Protein AF-A0A7W7J1B8-F1 (afdb_monomer_lite)

pLDDT: mean 88.22, std 11.1, range [38.41, 97.75]

Sequence (241 aa):
MILNYNELLICVKRIEKQISDLKFEQRNHIHNLNFSKTRQTFVQQQLLELQILNYITYYQEKIKSNHLESKIYSNELRDLKENYQPKTNANDFFVCLKELTTEYNDLLKDLKLFYKLNRLKDIDAIKEKIKNLTSRMEEIFLELSRIILLPHSNIDDNQIKDFNSYTLFFQEYYTSKLLNLEKELHSKQIELKSFKVFLNFKLAKSIRKEIKTIQTELEAIHYTKNNLKFIDQIKWEYIIT

Organism: NCBI:txid1617283

Structure (mmCIF, N/CA/C/O backbone):
data_AF-A0A7W7J1B8-F1
#
_entry.id   AF-A0A7W7J1B8-F1
#
loop_
_atom_site.group_PDB
_atom_site.id
_atom_site.type_symbol
_atom_site.label_atom_id
_atom_site.label_alt_id
_atom_site.label_comp_id
_atom_site.label_asym_id
_atom_site.label_entity_id
_atom_site.label_seq_id
_atom_site.pdbx_PDB_ins_code
_atom_site.Cartn_x
_atom_site.Cartn_y
_atom_site.Cartn_z
_atom_site.occupancy
_atom_site.B_iso_or_equiv
_atom_site.auth_seq_id
_atom_site.auth_comp_id
_atom_site.auth_asym_id
_atom_site.auth_atom_id
_atom_site.pdbx_PDB_model_num
ATOM 1 N N . MET A 1 1 ? 24.997 5.796 -45.865 1.00 40.59 1 MET A N 1
ATOM 2 C CA . MET A 1 1 ? 26.116 6.366 -45.085 1.00 40.59 1 MET A CA 1
ATOM 3 C C . MET A 1 1 ? 25.493 7.388 -44.135 1.00 40.59 1 MET A C 1
ATOM 5 O O . MET A 1 1 ? 24.769 8.240 -44.628 1.00 40.59 1 MET A O 1
ATOM 9 N N . ILE A 1 2 ? 25.673 7.194 -42.816 1.00 38.41 2 ILE A N 1
ATOM 10 C CA . ILE A 1 2 ? 24.827 7.615 -41.665 1.00 38.41 2 ILE A CA 1
ATOM 11 C C . ILE A 1 2 ? 23.501 6.822 -41.553 1.00 38.41 2 ILE A C 1
ATOM 13 O O . ILE A 1 2 ? 22.441 7.299 -41.930 1.00 38.41 2 ILE A O 1
ATOM 17 N N . LEU A 1 3 ? 23.577 5.590 -41.034 1.00 53.19 3 LEU A N 1
ATOM 18 C CA . LEU A 1 3 ? 22.439 4.746 -40.594 1.00 53.19 3 LEU A CA 1
ATOM 19 C C . LEU A 1 3 ? 22.602 4.467 -39.080 1.00 53.19 3 LEU A C 1
ATOM 21 O O . LEU A 1 3 ? 22.557 3.332 -38.604 1.00 53.19 3 LEU A O 1
ATOM 25 N N . ASN A 1 4 ? 22.943 5.537 -38.354 1.00 71.75 4 ASN A N 1
ATOM 26 C CA . ASN A 1 4 ? 23.734 5.542 -37.124 1.00 71.75 4 ASN A CA 1
ATOM 27 C C . ASN A 1 4 ? 22.894 6.101 -35.979 1.00 71.75 4 ASN A C 1
ATOM 29 O O . ASN A 1 4 ? 22.422 7.225 -36.100 1.00 71.75 4 ASN A O 1
ATOM 33 N N . TYR A 1 5 ? 22.746 5.365 -34.879 1.00 79.62 5 TYR A N 1
ATOM 34 C CA . TYR A 1 5 ? 22.290 5.826 -33.559 1.00 79.62 5 TYR A CA 1
ATOM 35 C C . TYR A 1 5 ? 20.867 6.424 -33.436 1.00 79.62 5 TYR A C 1
ATOM 37 O O . TYR A 1 5 ? 20.109 6.018 -32.562 1.00 79.62 5 TYR A O 1
ATOM 45 N N . ASN A 1 6 ? 20.434 7.310 -34.330 1.00 83.31 6 ASN A N 1
ATOM 46 C CA . ASN A 1 6 ? 19.099 7.909 -34.338 1.00 83.31 6 ASN A CA 1
ATOM 47 C C . ASN A 1 6 ? 17.982 6.865 -34.479 1.00 83.31 6 ASN A C 1
ATOM 49 O O . ASN A 1 6 ? 16.948 6.989 -33.830 1.00 83.31 6 ASN A O 1
ATOM 53 N N . GLU A 1 7 ? 18.186 5.812 -35.275 1.00 83.81 7 GLU A N 1
ATOM 54 C CA . GLU A 1 7 ? 17.228 4.700 -35.383 1.00 83.81 7 GLU A CA 1
ATOM 55 C C . GLU A 1 7 ? 17.117 3.911 -34.072 1.00 83.81 7 GLU A C 1
ATOM 57 O O . GLU A 1 7 ? 16.009 3.579 -33.653 1.00 83.81 7 GLU A O 1
ATOM 62 N N . LEU A 1 8 ? 18.244 3.682 -33.381 1.00 87.62 8 LEU A N 1
ATOM 63 C CA . LEU A 1 8 ? 18.248 3.088 -32.042 1.00 87.62 8 LEU A CA 1
ATOM 64 C C . LEU A 1 8 ? 17.425 3.958 -31.087 1.00 87.62 8 LEU A C 1
ATOM 66 O O . LEU A 1 8 ? 16.532 3.443 -30.420 1.00 87.62 8 LEU A O 1
ATOM 70 N N . LEU A 1 9 ? 17.653 5.274 -31.076 1.00 89.69 9 LEU A N 1
ATOM 71 C CA . LEU A 1 9 ? 16.893 6.202 -30.236 1.00 89.69 9 LEU A CA 1
ATOM 72 C C . LEU A 1 9 ? 15.392 6.210 -30.565 1.00 89.69 9 LEU A C 1
ATOM 74 O O . LEU A 1 9 ? 14.574 6.293 -29.652 1.00 89.69 9 LEU A O 1
ATOM 78 N N . ILE A 1 10 ? 15.005 6.110 -31.840 1.00 89.06 10 ILE A N 1
ATOM 79 C CA . ILE A 1 10 ? 13.592 6.014 -32.244 1.00 89.06 10 ILE A CA 1
ATOM 80 C C . ILE A 1 10 ? 12.964 4.722 -31.704 1.00 89.06 10 ILE A C 1
ATOM 82 O O . ILE A 1 10 ? 11.866 4.763 -31.142 1.00 89.06 10 ILE A O 1
ATOM 86 N N . CYS A 1 11 ? 13.655 3.587 -31.837 1.00 88.81 11 CYS A N 1
ATOM 87 C CA . CYS A 1 11 ? 13.193 2.304 -31.307 1.00 88.81 11 CYS A CA 1
ATOM 88 C C . CYS A 1 11 ? 13.055 2.338 -29.782 1.00 88.81 11 CYS A C 1
ATOM 90 O O . CYS A 1 11 ? 12.015 1.941 -29.258 1.00 88.81 11 CYS A O 1
ATOM 92 N N . VAL A 1 12 ? 14.058 2.877 -29.084 1.00 92.00 12 VAL A N 1
ATOM 93 C CA . VAL A 1 12 ? 14.038 3.050 -27.627 1.00 92.00 12 VAL A CA 1
ATOM 94 C C . VAL A 1 12 ? 12.849 3.909 -27.207 1.00 92.00 12 VAL A C 1
ATOM 96 O O . VAL A 1 12 ? 12.020 3.438 -26.437 1.00 92.00 12 VAL A O 1
ATOM 99 N N . LYS A 1 13 ? 12.665 5.095 -27.801 1.00 92.50 13 LYS A N 1
ATOM 100 C CA . LYS A 1 13 ? 11.536 5.992 -27.487 1.00 92.50 13 LYS A CA 1
ATOM 101 C C . LYS A 1 13 ? 10.169 5.340 -27.686 1.00 92.50 13 LYS A C 1
ATOM 103 O O . LYS A 1 13 ? 9.235 5.590 -26.924 1.00 92.50 13 LYS A O 1
ATOM 108 N N . ARG A 1 14 ? 10.020 4.506 -28.720 1.00 93.62 14 ARG A N 1
ATOM 109 C CA . ARG A 1 14 ? 8.770 3.775 -28.964 1.00 93.62 14 ARG A CA 1
ATOM 110 C C . ARG A 1 14 ? 8.476 2.783 -27.839 1.00 93.62 14 ARG A C 1
ATOM 112 O O . ARG A 1 14 ? 7.325 2.685 -27.418 1.00 93.62 14 ARG A O 1
ATOM 119 N N . ILE A 1 15 ? 9.494 2.067 -27.371 1.00 93.81 15 ILE A N 1
ATOM 120 C CA . ILE A 1 15 ? 9.364 1.106 -26.273 1.00 93.81 15 ILE A CA 1
ATOM 121 C C . ILE A 1 15 ? 9.161 1.837 -24.939 1.00 93.81 15 ILE A C 1
ATOM 123 O O . ILE A 1 15 ? 8.310 1.435 -24.154 1.00 93.81 15 ILE A O 1
ATOM 127 N N . GLU A 1 16 ? 9.841 2.960 -24.704 1.00 93.31 16 GLU A N 1
ATOM 128 C CA . GLU A 1 16 ? 9.645 3.794 -23.510 1.00 93.31 16 GLU A CA 1
ATOM 129 C C . GLU A 1 16 ? 8.199 4.259 -23.350 1.00 93.31 16 GLU A C 1
ATOM 131 O O . GLU A 1 16 ? 7.666 4.255 -22.240 1.00 93.31 16 GLU A O 1
ATOM 136 N N . LYS A 1 17 ? 7.533 4.606 -24.458 1.00 95.00 17 LYS A N 1
ATOM 137 C CA . LYS A 1 17 ? 6.108 4.939 -24.430 1.00 95.00 17 LYS A CA 1
ATOM 138 C C . LYS A 1 17 ? 5.265 3.760 -23.929 1.00 95.00 17 LYS A C 1
ATOM 140 O O . LYS A 1 17 ? 4.422 3.952 -23.062 1.00 95.00 17 LYS A O 1
ATOM 145 N N . GLN A 1 18 ? 5.541 2.547 -24.410 1.00 95.56 18 GLN A N 1
ATOM 146 C CA . GLN A 1 18 ? 4.849 1.337 -23.950 1.00 95.56 18 GLN A CA 1
ATOM 147 C C . GLN A 1 18 ? 5.131 1.046 -22.471 1.00 95.56 18 GLN A C 1
ATOM 149 O O . GLN A 1 18 ? 4.217 0.705 -21.727 1.00 95.56 18 GLN A O 1
ATOM 154 N N . ILE A 1 19 ? 6.376 1.229 -22.018 1.00 93.81 19 ILE A N 1
ATOM 155 C CA . ILE A 1 19 ? 6.739 1.097 -20.599 1.00 93.81 19 ILE A CA 1
ATOM 156 C C . ILE A 1 19 ? 5.961 2.112 -19.750 1.00 93.81 19 ILE A C 1
ATOM 158 O O . ILE A 1 19 ? 5.479 1.763 -18.675 1.00 93.81 19 ILE A O 1
ATOM 162 N N . SER A 1 20 ? 5.808 3.353 -20.219 1.00 93.94 20 SER A N 1
ATOM 163 C CA . SER A 1 20 ? 5.021 4.378 -19.524 1.00 93.94 20 SER A CA 1
ATOM 164 C C . SER A 1 20 ? 3.551 3.975 -19.376 1.00 93.94 20 SER A C 1
ATOM 166 O O . SER A 1 20 ? 2.992 4.118 -18.288 1.00 93.94 20 SER A O 1
ATOM 168 N N . ASP A 1 21 ? 2.941 3.442 -20.437 1.00 95.56 21 ASP A N 1
ATOM 169 C CA . ASP A 1 21 ? 1.557 2.957 -20.406 1.00 95.56 21 ASP A CA 1
ATOM 170 C C . ASP A 1 21 ? 1.413 1.795 -19.403 1.00 95.56 21 ASP A C 1
ATOM 172 O O . ASP A 1 21 ? 0.537 1.813 -18.536 1.00 95.56 21 ASP A O 1
ATOM 176 N N . LEU A 1 22 ? 2.351 0.842 -19.420 1.00 95.81 22 LEU A N 1
ATOM 177 C CA . LEU A 1 22 ? 2.376 -0.270 -18.467 1.00 95.81 22 LEU A CA 1
ATOM 178 C C . LEU A 1 22 ? 2.603 0.187 -17.018 1.00 95.81 22 LEU A C 1
ATOM 180 O O . LEU A 1 22 ? 2.072 -0.437 -16.101 1.00 95.81 22 LEU A O 1
ATOM 184 N N . LYS A 1 23 ? 3.382 1.247 -16.768 1.00 94.25 23 LYS A N 1
ATOM 185 C CA . LYS A 1 23 ? 3.553 1.810 -15.412 1.00 94.25 23 LYS A CA 1
ATOM 186 C C . LYS A 1 23 ? 2.250 2.391 -14.886 1.00 94.25 23 LYS A C 1
ATOM 188 O O . LYS A 1 23 ? 1.907 2.192 -13.722 1.00 94.25 23 LYS A O 1
ATOM 193 N N . PHE A 1 24 ? 1.501 3.076 -15.745 1.00 95.12 24 PHE A N 1
ATOM 194 C CA . PHE A 1 24 ? 0.180 3.578 -15.389 1.00 95.12 24 PHE A CA 1
ATOM 195 C C . PHE A 1 24 ? -0.792 2.431 -15.069 1.00 95.12 24 PHE A C 1
ATOM 197 O O . PHE A 1 24 ? -1.442 2.444 -14.021 1.00 95.12 24 PHE A O 1
ATOM 204 N N . GLU A 1 25 ? -0.842 1.396 -15.910 1.00 96.50 25 GLU A N 1
ATOM 205 C CA . GLU A 1 25 ? -1.654 0.198 -15.653 1.00 96.50 25 GLU A CA 1
ATOM 206 C C . GLU A 1 25 ? -1.258 -0.507 -14.352 1.00 96.50 25 GLU A C 1
ATOM 208 O O . GLU A 1 25 ? -2.118 -0.879 -13.550 1.00 96.50 25 GLU A O 1
ATOM 213 N N . GLN A 1 26 ? 0.043 -0.638 -14.099 1.00 95.88 26 GLN A N 1
ATOM 214 C CA . GLN A 1 26 ? 0.559 -1.252 -12.885 1.00 95.88 26 GLN A CA 1
ATOM 215 C C . GLN A 1 26 ? 0.103 -0.504 -11.631 1.00 95.88 26 GLN A C 1
ATOM 217 O O . GLN A 1 26 ? -0.362 -1.141 -10.686 1.00 95.88 26 GLN A O 1
ATOM 222 N N . ARG A 1 27 ? 0.177 0.833 -11.621 1.00 95.62 27 ARG A N 1
ATOM 223 C CA . ARG A 1 27 ? -0.327 1.649 -10.504 1.00 95.62 27 ARG A CA 1
ATOM 224 C C . ARG A 1 27 ? -1.818 1.446 -10.290 1.00 95.62 27 ARG A C 1
ATOM 226 O O . ARG A 1 27 ? -2.240 1.259 -9.155 1.00 95.62 27 ARG A O 1
ATOM 233 N N . ASN A 1 28 ? -2.606 1.378 -11.362 1.00 96.31 28 ASN A N 1
ATOM 234 C CA . ASN A 1 28 ? -4.032 1.063 -11.260 1.00 96.31 28 ASN A CA 1
ATOM 235 C C . ASN A 1 28 ? -4.272 -0.331 -10.661 1.00 96.31 28 ASN A C 1
ATOM 237 O O . ASN A 1 28 ? -5.210 -0.515 -9.885 1.00 96.31 28 ASN A O 1
ATOM 241 N N . HIS A 1 29 ? -3.444 -1.324 -10.986 1.00 97.62 29 HIS A N 1
ATOM 242 C CA . HIS A 1 29 ? -3.534 -2.653 -10.380 1.00 97.62 29 HIS A CA 1
ATOM 243 C C . HIS A 1 29 ? -3.140 -2.659 -8.902 1.00 97.62 29 HIS A C 1
ATOM 245 O O . HIS A 1 29 ? -3.854 -3.276 -8.115 1.00 97.62 29 HIS A O 1
ATOM 251 N N . ILE A 1 30 ? -2.079 -1.942 -8.512 1.00 97.19 30 ILE A N 1
ATOM 252 C CA . ILE A 1 30 ? -1.678 -1.763 -7.104 1.00 97.19 30 ILE A CA 1
ATOM 253 C C . ILE A 1 30 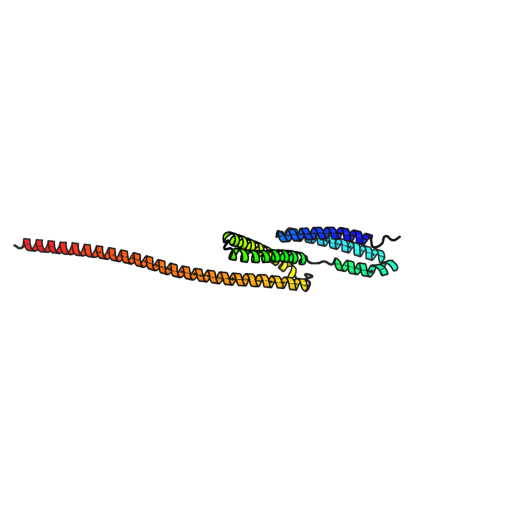? -2.812 -1.108 -6.318 1.00 97.19 30 ILE A C 1
ATOM 255 O O . ILE A 1 30 ? -3.221 -1.610 -5.275 1.00 97.19 30 ILE A O 1
ATOM 259 N N . HIS A 1 31 ? -3.365 -0.024 -6.859 1.00 93.94 31 HIS A N 1
ATOM 260 C CA . HIS A 1 31 ? -4.508 0.672 -6.290 1.00 93.94 31 HIS A CA 1
ATOM 261 C C . HIS A 1 31 ? -5.696 -0.268 -6.085 1.00 93.94 31 HIS A C 1
ATOM 263 O O . HIS A 1 31 ? -6.253 -0.330 -4.998 1.00 93.94 31 HIS A O 1
ATOM 269 N N . ASN A 1 32 ? -6.035 -1.082 -7.077 1.00 95.44 32 ASN A N 1
ATOM 270 C CA . ASN A 1 32 ? -7.120 -2.056 -6.961 1.00 95.44 32 ASN A CA 1
ATOM 271 C C . ASN A 1 32 ? -6.732 -3.349 -6.217 1.00 95.44 32 ASN A C 1
ATOM 273 O O . ASN A 1 32 ? -7.469 -4.331 -6.307 1.00 95.44 32 ASN A O 1
ATOM 277 N N . LEU A 1 33 ? -5.585 -3.376 -5.525 1.00 96.62 33 LEU A N 1
ATOM 278 C CA . LEU A 1 33 ? -5.084 -4.519 -4.749 1.00 96.62 33 LEU A CA 1
ATOM 279 C C . LEU A 1 33 ? -4.932 -5.809 -5.581 1.00 96.62 33 LEU A C 1
ATOM 281 O O . LEU A 1 33 ? -4.924 -6.926 -5.067 1.00 96.62 33 LEU A O 1
ATOM 285 N N . ASN A 1 34 ? -4.778 -5.676 -6.901 1.00 97.00 34 ASN A N 1
ATOM 286 C CA . ASN A 1 34 ? -4.626 -6.799 -7.818 1.00 97.00 34 ASN A CA 1
ATOM 287 C C . ASN A 1 34 ? -3.147 -7.130 -8.043 1.00 97.00 34 ASN A C 1
ATOM 289 O O . ASN A 1 34 ? -2.595 -6.942 -9.129 1.00 97.00 34 ASN A O 1
ATOM 293 N N . PHE A 1 35 ? -2.502 -7.660 -7.005 1.00 95.56 35 PHE A N 1
ATOM 294 C CA . PHE A 1 35 ? -1.061 -7.920 -7.016 1.00 95.56 35 PHE A CA 1
ATOM 295 C C . PHE A 1 35 ? -0.627 -8.988 -8.027 1.00 95.56 35 PHE A C 1
ATOM 297 O O . PHE A 1 35 ? 0.512 -8.965 -8.492 1.00 95.56 35 PHE A O 1
ATOM 304 N N . SER A 1 36 ? -1.527 -9.896 -8.418 1.00 95.62 36 SER A N 1
ATOM 305 C CA . SER A 1 36 ? -1.261 -10.856 -9.496 1.00 95.62 36 SER A CA 1
ATOM 306 C C . SER A 1 36 ? -1.046 -10.134 -10.828 1.00 95.62 36 SER A C 1
ATOM 308 O O . SER A 1 36 ? -0.009 -10.324 -11.468 1.00 95.62 36 SER A O 1
ATOM 310 N N . LYS A 1 37 ? -1.965 -9.230 -11.199 1.00 97.00 37 LYS A N 1
ATOM 311 C CA . LYS A 1 37 ? -1.811 -8.409 -12.405 1.00 97.00 37 LYS A CA 1
ATOM 312 C C . LYS A 1 37 ? -0.637 -7.444 -12.290 1.00 97.00 37 LYS A C 1
ATOM 314 O O . LYS A 1 37 ? 0.130 -7.340 -13.236 1.00 97.00 37 LYS A O 1
ATOM 319 N N . THR A 1 38 ? -0.406 -6.836 -11.124 1.00 96.25 38 THR A N 1
ATOM 320 C CA . THR A 1 38 ? 0.781 -5.994 -10.881 1.00 96.25 38 THR A CA 1
ATOM 321 C C . THR A 1 38 ? 2.085 -6.716 -11.226 1.00 96.25 38 THR A C 1
ATOM 323 O O . THR A 1 38 ? 2.965 -6.119 -11.848 1.00 96.25 38 THR A O 1
ATOM 326 N N . ARG A 1 39 ? 2.221 -7.997 -10.849 1.00 94.38 39 ARG A N 1
ATOM 327 C CA . ARG A 1 39 ? 3.402 -8.816 -11.176 1.00 94.38 39 ARG A CA 1
ATOM 328 C C . ARG A 1 39 ? 3.475 -9.141 -12.666 1.00 94.38 39 ARG A C 1
ATOM 330 O O . ARG A 1 39 ? 4.551 -9.047 -13.241 1.00 94.38 39 ARG A O 1
ATOM 337 N N . GLN A 1 40 ? 2.353 -9.481 -13.301 1.00 95.94 40 GLN A N 1
ATOM 338 C CA . GLN A 1 40 ? 2.308 -9.745 -14.746 1.00 95.94 40 GLN A CA 1
ATOM 339 C C . GLN A 1 40 ? 2.720 -8.513 -15.562 1.00 95.94 40 GLN A C 1
ATOM 341 O O . GLN A 1 40 ? 3.602 -8.612 -16.412 1.00 95.94 40 GLN A O 1
ATOM 346 N N . THR A 1 41 ? 2.145 -7.347 -15.259 1.00 96.50 41 THR A N 1
ATOM 347 C CA . THR A 1 41 ? 2.487 -6.072 -15.902 1.00 96.50 41 THR A CA 1
ATOM 348 C C . THR A 1 41 ? 3.950 -5.705 -15.657 1.00 96.50 41 THR A C 1
ATOM 350 O O . THR A 1 41 ? 4.636 -5.272 -16.576 1.00 96.50 41 THR A O 1
ATOM 353 N N . PHE A 1 42 ? 4.471 -5.939 -14.448 1.00 94.50 42 PHE A N 1
ATOM 354 C CA . PHE A 1 42 ? 5.886 -5.708 -14.154 1.00 94.50 42 PHE A CA 1
ATOM 355 C C . PHE A 1 42 ? 6.820 -6.582 -14.996 1.00 94.50 42 PHE A C 1
ATOM 357 O O . PHE A 1 42 ? 7.790 -6.083 -15.556 1.00 94.50 42 PHE A O 1
ATOM 364 N N . VAL A 1 43 ? 6.513 -7.874 -15.136 1.00 94.12 43 VAL A N 1
ATOM 365 C CA . VAL A 1 43 ? 7.296 -8.779 -15.990 1.00 94.12 43 VAL A CA 1
ATOM 366 C C . VAL A 1 43 ? 7.264 -8.307 -17.445 1.00 94.12 43 VAL A C 1
ATOM 368 O O . VAL A 1 43 ? 8.294 -8.315 -18.111 1.00 94.12 43 VAL A O 1
ATOM 371 N N . GLN A 1 44 ? 6.116 -7.833 -17.939 1.00 95.38 44 GLN A N 1
ATOM 372 C CA . GLN A 1 44 ? 6.023 -7.249 -19.282 1.00 95.38 44 GLN A CA 1
ATOM 373 C C . GLN A 1 44 ? 6.907 -6.003 -19.434 1.00 95.38 44 GLN A C 1
ATOM 375 O O . GLN A 1 44 ? 7.610 -5.888 -20.436 1.00 95.38 44 GLN A O 1
ATOM 380 N N . GLN A 1 45 ? 6.934 -5.112 -18.437 1.00 94.31 45 GLN A N 1
ATOM 381 C CA . GLN A 1 45 ? 7.845 -3.961 -18.430 1.00 94.31 45 GLN A CA 1
ATOM 382 C C . GLN A 1 45 ? 9.311 -4.410 -18.483 1.00 94.31 45 GLN A C 1
ATOM 384 O O . GLN A 1 45 ? 10.060 -3.930 -19.330 1.00 94.31 45 GLN A O 1
ATOM 389 N N . GLN A 1 46 ? 9.707 -5.378 -17.649 1.00 92.75 46 GLN A N 1
ATOM 390 C CA . GLN A 1 46 ? 11.077 -5.902 -17.632 1.00 92.75 46 GLN A CA 1
ATOM 391 C C . GLN A 1 46 ? 11.477 -6.543 -18.968 1.00 92.75 46 GLN A C 1
ATOM 393 O O . GLN A 1 46 ? 12.617 -6.403 -19.406 1.00 92.75 46 GLN A O 1
ATOM 398 N N . LEU A 1 47 ? 10.547 -7.217 -19.653 1.00 94.12 47 LEU A N 1
ATOM 399 C CA . LEU A 1 47 ? 10.796 -7.763 -20.989 1.00 94.12 47 LEU A CA 1
ATOM 400 C C . LEU A 1 47 ? 11.046 -6.657 -22.022 1.00 94.12 47 LEU A C 1
ATOM 402 O O . LEU A 1 47 ? 11.926 -6.810 -22.868 1.00 94.12 47 LEU A O 1
ATOM 406 N N . LEU A 1 48 ? 10.316 -5.541 -21.950 1.00 94.50 48 LEU A N 1
ATOM 407 C CA . LEU A 1 48 ? 10.542 -4.379 -22.816 1.00 94.50 48 LEU A CA 1
ATOM 408 C C . LEU A 1 48 ? 11.878 -3.681 -22.512 1.00 94.50 48 LEU A C 1
ATOM 410 O O . LEU A 1 48 ? 12.612 -3.328 -23.435 1.00 94.50 48 LEU A O 1
ATOM 414 N N . GLU A 1 49 ? 12.236 -3.529 -21.236 1.00 93.44 49 GLU A N 1
ATOM 415 C CA . GLU A 1 49 ? 13.545 -2.998 -20.826 1.00 93.44 49 GLU A CA 1
ATOM 416 C C . GLU A 1 49 ? 14.690 -3.895 -21.327 1.00 93.44 49 GLU A C 1
ATOM 418 O O . GLU A 1 49 ? 15.679 -3.406 -21.876 1.00 93.44 49 GLU A O 1
ATOM 423 N N . LEU A 1 50 ? 14.524 -5.220 -21.252 1.00 93.19 50 LEU A N 1
ATOM 424 C CA . LEU A 1 50 ? 15.484 -6.178 -21.801 1.00 93.19 50 LEU A CA 1
ATOM 425 C C . LEU A 1 50 ? 15.596 -6.079 -23.331 1.00 93.19 50 LEU A C 1
ATOM 427 O O . LEU A 1 50 ? 16.695 -6.183 -23.877 1.00 93.19 50 LEU A O 1
ATOM 431 N N . GLN A 1 51 ? 14.487 -5.843 -24.038 1.00 92.19 51 GLN A N 1
ATOM 432 C CA . GLN A 1 51 ? 14.523 -5.585 -25.481 1.00 92.19 51 GLN A CA 1
ATOM 433 C C . GLN A 1 51 ? 15.352 -4.337 -25.806 1.00 92.19 51 GLN A C 1
ATOM 435 O O . GLN A 1 51 ? 16.174 -4.385 -26.722 1.00 92.19 51 GLN A O 1
ATOM 440 N N . ILE A 1 52 ? 15.200 -3.252 -25.038 1.00 92.94 52 ILE A N 1
ATOM 441 C CA . ILE A 1 52 ? 16.040 -2.053 -25.177 1.00 92.94 52 ILE A CA 1
ATOM 442 C C . ILE A 1 52 ? 17.519 -2.400 -24.960 1.00 92.94 52 ILE A C 1
ATOM 444 O O . ILE A 1 52 ? 18.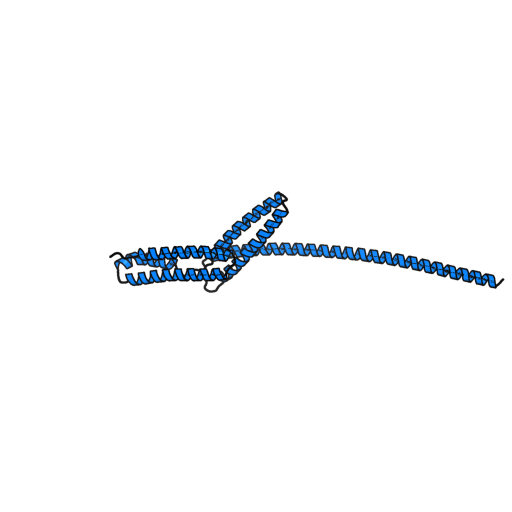354 -2.062 -25.801 1.00 92.94 52 ILE A O 1
ATOM 448 N N . LEU A 1 53 ? 17.853 -3.125 -23.888 1.00 92.94 53 LEU A N 1
ATOM 449 C CA . LEU A 1 53 ? 19.230 -3.552 -23.607 1.00 92.94 53 LEU A CA 1
ATOM 450 C C . LEU A 1 53 ? 19.835 -4.391 -24.742 1.00 92.94 53 LEU A C 1
ATOM 452 O O . LEU A 1 53 ? 21.010 -4.213 -25.085 1.00 92.94 53 LEU A O 1
ATOM 456 N N . ASN A 1 54 ? 19.040 -5.274 -25.347 1.00 91.31 54 ASN A N 1
ATOM 457 C CA . ASN A 1 54 ? 19.459 -6.077 -26.493 1.00 91.31 54 ASN A CA 1
ATOM 458 C C . ASN A 1 54 ? 19.736 -5.200 -27.720 1.00 91.31 54 ASN A C 1
ATOM 460 O O . ASN A 1 54 ? 20.767 -5.379 -28.366 1.00 91.31 54 ASN A O 1
ATOM 464 N N . TYR A 1 55 ? 18.883 -4.210 -28.010 1.00 90.50 55 TYR A N 1
ATOM 465 C CA . TYR A 1 55 ? 19.124 -3.265 -29.106 1.00 90.50 55 TYR A CA 1
ATOM 466 C C . TYR A 1 55 ? 20.387 -2.426 -28.892 1.00 90.50 55 TYR A C 1
ATOM 468 O O . TYR A 1 55 ? 21.169 -2.247 -29.828 1.00 90.50 55 TYR A O 1
ATOM 476 N N . ILE A 1 56 ? 20.618 -1.951 -27.665 1.00 91.19 56 ILE A N 1
ATOM 477 C CA . ILE A 1 56 ? 21.833 -1.205 -27.310 1.00 91.19 56 ILE A CA 1
ATOM 478 C C . ILE A 1 56 ? 23.069 -2.085 -27.512 1.00 91.19 56 ILE A C 1
ATOM 480 O O . ILE A 1 56 ? 24.031 -1.655 -28.145 1.00 91.19 56 ILE A O 1
ATOM 484 N N . THR A 1 57 ? 23.036 -3.326 -27.018 1.00 90.44 57 THR A N 1
ATOM 485 C CA . THR A 1 57 ? 24.166 -4.263 -27.115 1.00 90.44 57 THR A CA 1
ATOM 486 C C . THR A 1 57 ? 24.462 -4.631 -28.570 1.00 90.44 57 THR A C 1
ATOM 488 O O . THR A 1 57 ? 25.612 -4.560 -28.995 1.00 90.44 57 THR A O 1
ATOM 491 N N . TYR A 1 58 ? 23.430 -4.912 -29.369 1.00 89.88 58 TYR A N 1
ATOM 492 C CA . TYR A 1 58 ? 23.575 -5.148 -30.805 1.00 89.88 58 TYR A CA 1
ATOM 493 C C . TYR A 1 58 ? 24.225 -3.955 -31.524 1.00 89.88 58 TYR A C 1
ATOM 495 O O . TYR A 1 58 ? 25.134 -4.124 -32.339 1.00 89.88 58 TYR A O 1
ATOM 503 N N . TYR A 1 59 ? 23.803 -2.726 -31.205 1.00 89.25 59 TYR A N 1
ATOM 504 C CA . TYR A 1 59 ? 24.398 -1.529 -31.799 1.00 89.25 59 TYR A CA 1
ATOM 505 C C . TYR A 1 59 ? 25.855 -1.325 -31.357 1.00 89.25 59 TYR A C 1
ATOM 507 O O . TYR A 1 59 ? 26.701 -0.998 -32.189 1.00 89.25 59 TYR A O 1
ATOM 515 N N . GLN A 1 60 ? 26.173 -1.576 -30.081 1.00 89.38 60 GLN A N 1
ATOM 516 C CA . GLN A 1 60 ? 27.547 -1.550 -29.566 1.00 89.38 60 GLN A CA 1
ATOM 517 C C . GLN A 1 60 ? 28.459 -2.527 -30.324 1.00 89.38 60 GLN A C 1
ATOM 519 O O . GLN A 1 60 ? 29.569 -2.156 -30.703 1.00 89.38 60 GLN A O 1
ATOM 524 N N . GLU A 1 61 ? 27.996 -3.752 -30.588 1.00 89.38 61 GLU A N 1
ATOM 525 C CA . GLU A 1 61 ? 28.750 -4.745 -31.362 1.00 89.38 61 GLU A CA 1
ATOM 526 C C . GLU A 1 61 ? 28.955 -4.310 -32.816 1.00 89.38 61 GLU A C 1
ATOM 528 O O . GLU A 1 61 ? 30.067 -4.421 -33.338 1.00 89.38 61 GLU A O 1
ATOM 533 N N . LYS A 1 62 ? 27.920 -3.740 -33.446 1.00 87.69 62 LYS A N 1
ATOM 534 C CA . LYS A 1 62 ? 27.971 -3.240 -34.829 1.00 87.69 62 LYS A CA 1
ATOM 535 C C . LYS A 1 62 ? 29.035 -2.156 -35.027 1.00 87.69 62 LYS A C 1
ATOM 537 O O . LYS A 1 62 ? 29.715 -2.159 -36.050 1.00 87.69 62 LYS A O 1
ATOM 542 N N . ILE A 1 63 ? 29.182 -1.231 -34.075 1.00 86.62 63 ILE A N 1
ATOM 543 C CA . ILE A 1 63 ? 30.116 -0.096 -34.197 1.00 86.62 63 ILE A CA 1
ATOM 544 C C . ILE A 1 63 ? 31.514 -0.383 -33.634 1.00 86.62 63 ILE A C 1
ATOM 546 O O . ILE A 1 63 ? 32.403 0.455 -33.768 1.00 86.62 63 ILE A O 1
ATOM 550 N N . LYS A 1 64 ? 31.736 -1.549 -33.013 1.00 86.19 64 LYS A N 1
ATOM 551 C CA . LYS A 1 64 ? 32.969 -1.876 -32.275 1.00 86.19 64 LYS A CA 1
ATOM 552 C C . LYS A 1 64 ? 34.244 -1.753 -33.117 1.00 86.19 64 LYS A C 1
ATOM 554 O O . LYS A 1 64 ? 35.282 -1.348 -32.602 1.00 86.19 64 LYS A O 1
ATOM 559 N N . SER A 1 65 ? 34.179 -2.104 -34.400 1.00 85.94 65 SER A N 1
ATOM 560 C CA . SER A 1 65 ? 35.302 -1.999 -35.345 1.00 85.94 65 SER A CA 1
ATOM 561 C C . SER A 1 65 ? 35.378 -0.644 -36.062 1.00 85.94 65 SER A C 1
ATOM 563 O O . SER A 1 65 ? 36.357 -0.375 -36.757 1.00 85.94 65 SER A O 1
ATOM 565 N N . ASN A 1 66 ? 34.385 0.234 -35.882 1.00 85.69 66 ASN A N 1
ATOM 566 C CA . ASN A 1 66 ? 34.358 1.577 -36.452 1.00 85.69 66 ASN A CA 1
ATOM 567 C C . ASN A 1 66 ? 34.895 2.593 -35.434 1.00 85.69 66 ASN A C 1
ATOM 569 O O . ASN A 1 66 ? 34.166 3.085 -34.573 1.00 85.69 66 ASN A O 1
ATOM 573 N N . HIS A 1 67 ? 36.181 2.932 -35.551 1.00 80.81 67 HIS A N 1
ATOM 574 C CA . HIS A 1 67 ? 36.877 3.806 -34.601 1.00 80.81 67 HIS A CA 1
ATOM 575 C C . HIS A 1 67 ? 36.184 5.167 -34.390 1.00 80.81 67 HIS A C 1
ATOM 577 O O . HIS A 1 67 ? 36.145 5.666 -33.267 1.00 80.81 67 HIS A O 1
ATOM 583 N N . LEU A 1 68 ? 35.629 5.779 -35.445 1.00 83.69 68 LEU A N 1
ATOM 584 C CA . LEU A 1 68 ? 34.960 7.081 -35.342 1.00 83.69 68 LEU A CA 1
ATOM 585 C C . LEU A 1 68 ? 33.634 6.970 -34.583 1.00 83.69 68 LEU A C 1
ATOM 587 O O . LEU A 1 68 ? 33.435 7.681 -33.601 1.00 83.69 68 LEU A O 1
ATOM 591 N N . GLU A 1 69 ? 32.754 6.055 -34.988 1.00 81.88 69 GLU A N 1
ATOM 592 C CA . GLU A 1 69 ? 31.453 5.871 -34.331 1.00 81.88 69 GLU A CA 1
ATOM 593 C C . GLU A 1 69 ? 31.601 5.360 -32.898 1.00 81.88 69 GLU A C 1
ATOM 595 O O . GLU A 1 69 ? 30.922 5.855 -32.002 1.00 81.88 69 GLU A O 1
ATOM 600 N N . SER A 1 70 ? 32.533 4.437 -32.650 1.00 83.69 70 SER A N 1
ATOM 601 C CA . SER A 1 70 ? 32.829 3.961 -31.300 1.00 83.69 70 SER A CA 1
ATOM 602 C C . SER A 1 70 ? 33.332 5.094 -30.404 1.00 83.69 70 SER A C 1
ATOM 604 O O . SER A 1 70 ? 32.925 5.181 -29.248 1.00 83.69 70 SER A O 1
ATOM 606 N N . LYS A 1 71 ? 34.197 5.987 -30.900 1.00 85.81 71 LYS A N 1
ATOM 607 C CA . LYS A 1 71 ? 34.693 7.124 -30.107 1.00 85.81 71 LYS A CA 1
ATOM 608 C C . LYS A 1 71 ? 33.594 8.146 -29.802 1.00 85.81 71 LYS A C 1
ATOM 610 O O . LYS A 1 71 ? 33.626 8.742 -28.732 1.00 85.81 71 LYS A O 1
ATOM 615 N N . ILE A 1 72 ? 32.640 8.334 -30.716 1.00 85.81 72 ILE A N 1
ATOM 616 C CA . ILE A 1 72 ? 31.528 9.279 -30.549 1.00 85.81 72 ILE A CA 1
ATOM 617 C C . ILE A 1 72 ? 30.459 8.711 -29.602 1.00 85.81 72 ILE A C 1
ATOM 619 O O . ILE A 1 72 ? 30.089 9.375 -28.642 1.00 85.81 72 ILE A O 1
ATOM 623 N N . TYR A 1 73 ? 29.991 7.479 -29.831 1.00 87.31 73 TYR A N 1
ATOM 624 C CA . TYR A 1 73 ? 28.780 6.955 -29.184 1.00 87.31 73 TYR A CA 1
ATOM 625 C C . TYR A 1 73 ? 29.029 6.010 -28.000 1.00 87.31 73 TYR A C 1
ATOM 627 O O . TYR A 1 73 ? 28.079 5.647 -27.315 1.00 87.31 73 TYR A O 1
ATOM 635 N N . SER A 1 74 ? 30.266 5.576 -27.732 1.00 85.75 74 SER A N 1
ATOM 636 C CA . SER A 1 74 ? 30.538 4.600 -26.654 1.00 85.75 74 SER A CA 1
ATOM 637 C C . SER A 1 74 ? 30.070 5.062 -25.274 1.00 85.75 74 SER A C 1
ATOM 639 O O . SER A 1 74 ? 29.446 4.277 -24.561 1.00 85.75 74 SER A O 1
ATOM 641 N N . ASN A 1 75 ? 30.333 6.322 -24.913 1.00 87.50 75 ASN A N 1
ATOM 642 C CA . ASN A 1 75 ? 29.879 6.891 -23.644 1.00 87.50 75 ASN A CA 1
ATOM 643 C C . ASN A 1 75 ? 28.352 6.994 -23.602 1.00 87.50 75 ASN A C 1
ATOM 645 O O . ASN A 1 75 ? 27.743 6.496 -22.664 1.00 87.50 75 ASN A O 1
ATOM 649 N N . GLU A 1 76 ? 27.726 7.532 -24.653 1.00 88.88 76 GLU A N 1
ATOM 650 C CA . GLU A 1 76 ? 26.266 7.674 -24.701 1.00 88.88 76 GLU A CA 1
ATOM 651 C C . GLU A 1 76 ? 25.549 6.318 -24.622 1.00 88.88 76 GLU A C 1
ATOM 653 O O . GLU A 1 76 ? 24.547 6.181 -23.929 1.00 88.88 76 GLU A O 1
ATOM 658 N N . LEU A 1 77 ? 26.083 5.281 -25.278 1.00 89.81 77 LEU A N 1
ATOM 659 C CA . LEU A 1 77 ? 25.539 3.923 -25.214 1.00 89.81 77 LEU A CA 1
ATOM 660 C C . LEU A 1 77 ? 25.734 3.281 -23.840 1.00 89.81 77 LEU A C 1
ATOM 662 O O . LEU A 1 77 ? 24.895 2.480 -23.430 1.00 89.81 77 LEU A O 1
ATOM 666 N N . ARG A 1 78 ? 26.834 3.587 -23.141 1.00 89.56 78 ARG A N 1
ATOM 667 C CA . ARG A 1 78 ? 27.050 3.129 -21.763 1.00 89.56 78 ARG A CA 1
ATOM 668 C C . ARG A 1 78 ? 26.022 3.766 -20.834 1.00 89.56 78 ARG A C 1
ATOM 670 O O . ARG A 1 78 ? 25.314 3.033 -20.152 1.00 89.56 78 ARG A O 1
ATOM 677 N N . ASP A 1 79 ? 25.886 5.085 -20.887 1.00 89.50 79 ASP A N 1
ATOM 678 C CA . ASP A 1 79 ? 24.951 5.833 -20.045 1.00 89.50 79 ASP A CA 1
ATOM 679 C C . ASP A 1 79 ? 23.498 5.405 -20.340 1.00 89.50 79 ASP A C 1
ATOM 681 O O . ASP A 1 79 ? 22.697 5.168 -19.435 1.00 89.50 79 ASP A O 1
ATOM 685 N N . LEU A 1 80 ? 23.164 5.187 -21.618 1.00 89.25 80 LEU A N 1
ATOM 686 C CA . LEU A 1 80 ? 21.867 4.648 -22.025 1.00 89.25 80 LEU A CA 1
ATOM 687 C C . LEU A 1 80 ? 21.635 3.236 -21.462 1.00 89.25 80 LEU A C 1
ATOM 689 O O . LEU A 1 80 ? 20.544 2.944 -20.982 1.00 89.25 80 LEU A O 1
ATOM 693 N N . LYS A 1 81 ? 22.647 2.360 -21.473 1.00 90.00 81 LYS A N 1
ATOM 694 C CA . LYS A 1 81 ? 22.559 0.991 -20.933 1.00 90.00 81 LYS A CA 1
ATOM 695 C C . LYS A 1 81 ? 22.375 0.961 -19.413 1.00 90.00 81 LYS A C 1
ATOM 697 O O . LYS A 1 81 ? 21.705 0.063 -18.903 1.00 90.00 81 LYS A O 1
ATOM 702 N N . GLU A 1 82 ? 22.957 1.913 -18.691 1.00 88.50 82 GLU A N 1
ATOM 703 C CA . GLU A 1 82 ? 22.784 2.049 -17.239 1.00 88.50 82 GLU A CA 1
ATOM 704 C C . GLU A 1 82 ? 21.330 2.392 -16.869 1.00 88.50 82 GLU A C 1
ATOM 706 O O . GLU A 1 82 ? 20.797 1.875 -15.884 1.00 88.50 82 GLU A O 1
ATOM 711 N N . ASN A 1 83 ? 20.632 3.166 -17.706 1.00 87.88 83 ASN A N 1
ATOM 712 C CA . ASN A 1 83 ? 19.246 3.568 -17.446 1.00 87.88 83 ASN A CA 1
ATOM 713 C C . ASN A 1 83 ? 18.237 2.407 -17.441 1.00 87.88 83 ASN A C 1
ATOM 715 O O . ASN A 1 83 ? 17.241 2.485 -16.711 1.00 87.88 83 ASN A O 1
ATOM 719 N N . TYR A 1 84 ? 18.500 1.337 -18.196 1.00 87.31 84 TYR A N 1
ATOM 720 C CA . TYR A 1 84 ? 17.601 0.179 -18.334 1.00 87.31 84 TYR A CA 1
ATOM 721 C C . TYR A 1 84 ? 18.085 -1.063 -17.581 1.00 87.31 84 TYR A C 1
ATOM 723 O O . TYR A 1 84 ? 17.640 -2.170 -17.874 1.00 87.31 84 TYR A O 1
ATOM 731 N N . GLN A 1 85 ? 19.002 -0.913 -16.620 1.00 82.06 85 GLN A N 1
ATOM 732 C CA . GLN A 1 85 ? 19.338 -2.022 -15.726 1.00 82.06 85 GLN A CA 1
ATOM 733 C C . GLN A 1 85 ? 18.096 -2.494 -14.952 1.00 82.06 85 GLN A C 1
ATOM 735 O O . GLN A 1 85 ? 17.254 -1.657 -14.611 1.00 82.06 85 GLN A O 1
ATOM 740 N N . PRO A 1 86 ? 17.987 -3.801 -14.635 1.00 74.12 86 PRO A N 1
ATOM 741 C CA . PRO A 1 86 ? 16.852 -4.339 -13.896 1.00 74.12 86 PRO A CA 1
ATOM 742 C C . PRO A 1 86 ? 16.623 -3.590 -12.579 1.00 74.12 86 PRO A C 1
ATOM 744 O O . PRO A 1 86 ? 17.494 -3.549 -11.704 1.00 74.12 86 PRO A O 1
ATOM 747 N N . LYS A 1 87 ? 15.430 -3.014 -12.442 1.00 79.38 87 LYS A N 1
ATOM 748 C CA . LYS A 1 87 ? 14.966 -2.297 -11.248 1.00 79.38 87 LYS A CA 1
ATOM 749 C C . LYS A 1 87 ? 13.824 -3.058 -10.594 1.00 79.38 87 LYS A C 1
ATOM 751 O O . LYS A 1 87 ? 13.196 -3.906 -11.223 1.00 79.38 87 LYS A O 1
ATOM 756 N N . THR A 1 88 ? 13.553 -2.756 -9.330 1.00 84.81 88 THR A N 1
ATOM 757 C CA . THR A 1 88 ? 12.346 -3.221 -8.638 1.00 84.81 88 THR A CA 1
ATOM 758 C C . THR A 1 88 ? 11.156 -2.316 -8.976 1.00 84.81 88 THR A C 1
ATOM 760 O O . THR A 1 88 ? 11.326 -1.167 -9.385 1.00 84.81 88 THR A O 1
ATOM 763 N N . ASN A 1 89 ? 9.932 -2.807 -8.771 1.00 89.06 89 ASN A N 1
ATOM 764 C CA . ASN A 1 89 ? 8.709 -2.001 -8.885 1.00 89.06 89 ASN A CA 1
ATOM 765 C C . ASN A 1 89 ? 8.361 -1.229 -7.601 1.00 89.06 89 ASN A C 1
ATOM 767 O O . ASN A 1 89 ? 7.267 -0.674 -7.508 1.00 89.06 89 ASN A O 1
ATOM 771 N N . ALA A 1 90 ? 9.262 -1.165 -6.614 1.00 92.00 90 ALA A N 1
ATOM 772 C CA . ALA A 1 90 ? 9.002 -0.528 -5.322 1.00 92.00 90 ALA A CA 1
ATOM 773 C C . ALA A 1 90 ? 8.547 0.938 -5.461 1.00 92.00 90 ALA A C 1
ATOM 775 O O . ALA A 1 90 ? 7.650 1.379 -4.748 1.00 92.00 90 ALA A O 1
ATOM 776 N N . ASN A 1 91 ? 9.094 1.673 -6.436 1.00 92.00 91 ASN A N 1
ATOM 777 C CA . ASN A 1 91 ? 8.720 3.066 -6.695 1.00 92.00 91 ASN A CA 1
ATOM 778 C C . ASN A 1 91 ? 7.231 3.239 -7.012 1.00 92.00 91 ASN A C 1
ATOM 780 O O . ASN A 1 91 ? 6.619 4.193 -6.539 1.00 92.00 91 ASN A O 1
ATOM 784 N N . ASP A 1 92 ? 6.621 2.320 -7.761 1.00 93.75 92 ASP A N 1
ATOM 785 C CA . ASP A 1 92 ? 5.196 2.423 -8.084 1.00 93.75 92 ASP A CA 1
ATOM 786 C C . ASP A 1 92 ? 4.314 2.129 -6.861 1.00 93.75 92 ASP A C 1
ATOM 788 O O . ASP A 1 92 ? 3.276 2.770 -6.691 1.00 93.75 92 ASP A O 1
ATOM 792 N N . PHE A 1 93 ? 4.762 1.259 -5.949 1.00 96.25 93 PHE A N 1
ATOM 793 C CA . PHE A 1 93 ? 4.120 1.077 -4.642 1.00 96.25 93 PHE A CA 1
ATOM 794 C C . PHE A 1 93 ? 4.225 2.342 -3.781 1.00 96.25 93 PHE A C 1
ATOM 796 O O . PHE A 1 93 ? 3.218 2.775 -3.222 1.00 96.25 93 PHE A O 1
ATOM 803 N N . PHE A 1 94 ? 5.401 2.978 -3.710 1.00 95.81 94 PHE A N 1
ATOM 804 C CA . PHE A 1 94 ? 5.579 4.234 -2.971 1.00 95.81 94 PHE A CA 1
ATOM 805 C C . PHE A 1 94 ? 4.705 5.364 -3.510 1.00 95.81 94 PHE A C 1
ATOM 807 O O . PHE A 1 94 ? 4.115 6.106 -2.723 1.00 95.81 94 PHE A O 1
ATOM 814 N N . VAL A 1 95 ? 4.586 5.485 -4.836 1.00 95.31 95 VAL A N 1
ATOM 815 C CA . VAL A 1 95 ? 3.693 6.465 -5.470 1.00 95.31 95 VAL A CA 1
ATOM 816 C C . VAL A 1 95 ? 2.246 6.221 -5.043 1.00 95.31 95 VAL A C 1
ATOM 818 O O . VAL A 1 95 ? 1.598 7.153 -4.571 1.00 95.31 95 VAL A O 1
ATOM 821 N N . CYS A 1 96 ? 1.766 4.975 -5.116 1.00 96.69 96 CYS A N 1
ATOM 822 C CA . CYS A 1 96 ? 0.401 4.644 -4.703 1.00 96.69 96 CYS A CA 1
ATOM 823 C C . CYS A 1 96 ? 0.171 4.941 -3.213 1.00 96.69 96 CYS A C 1
ATOM 825 O O . CYS A 1 96 ? -0.841 5.540 -2.856 1.00 96.69 96 CYS A O 1
ATOM 827 N N . LEU A 1 97 ? 1.119 4.585 -2.339 1.00 97.44 97 LEU A N 1
ATOM 828 C CA . LEU A 1 97 ? 1.030 4.908 -0.912 1.00 97.44 97 LEU A CA 1
ATOM 829 C C . LEU A 1 97 ? 0.977 6.422 -0.674 1.00 97.44 97 LEU A C 1
ATOM 831 O O . LEU A 1 97 ? 0.161 6.876 0.122 1.00 97.44 97 LEU A O 1
ATOM 835 N N . LYS A 1 98 ? 1.776 7.212 -1.397 1.00 96.19 98 LYS A N 1
ATOM 836 C CA . LYS A 1 98 ? 1.819 8.675 -1.251 1.00 96.19 98 LYS A CA 1
ATOM 837 C C . LYS A 1 98 ? 0.510 9.340 -1.675 1.00 96.19 98 LYS A C 1
ATOM 839 O O . LYS A 1 98 ? 0.057 10.290 -1.030 1.00 96.19 98 LYS A O 1
ATOM 844 N N . GLU A 1 99 ? -0.102 8.842 -2.745 1.00 95.88 99 GLU A N 1
ATOM 845 C CA . GLU A 1 99 ? -1.426 9.282 -3.191 1.00 95.88 99 GLU A CA 1
ATOM 846 C C . GLU A 1 99 ? -2.483 8.984 -2.118 1.00 95.88 99 GLU A C 1
ATOM 848 O O . GLU A 1 99 ? -3.210 9.890 -1.707 1.00 95.88 99 GLU A O 1
ATOM 853 N N . LEU A 1 100 ? -2.489 7.765 -1.567 1.00 96.31 100 LEU A N 1
ATOM 854 C CA . LEU A 1 100 ? -3.413 7.378 -0.495 1.00 96.31 100 LEU A CA 1
ATOM 855 C C . LEU A 1 100 ? -3.164 8.161 0.804 1.00 96.31 100 LEU A C 1
ATOM 857 O O . LEU A 1 100 ? -4.111 8.534 1.488 1.00 96.31 100 LEU A O 1
ATOM 861 N N . THR A 1 101 ? -1.912 8.474 1.144 1.00 95.38 101 THR A N 1
ATOM 862 C CA . THR A 1 101 ? -1.586 9.328 2.297 1.00 95.38 101 THR A CA 1
ATOM 863 C C . THR A 1 101 ? -2.115 10.749 2.118 1.00 95.38 101 THR A C 1
ATOM 865 O O . THR A 1 101 ? -2.576 11.358 3.084 1.00 95.38 101 THR A O 1
ATOM 868 N N . THR A 1 102 ? -2.072 11.288 0.898 1.00 95.88 102 THR A N 1
ATOM 869 C CA . THR A 1 102 ? -2.674 12.596 0.598 1.00 95.88 102 THR A CA 1
ATOM 870 C C . THR A 1 102 ? -4.180 12.560 0.851 1.00 95.88 102 THR A C 1
ATOM 872 O O . THR A 1 102 ? -4.681 13.371 1.628 1.00 95.88 102 THR A O 1
ATOM 875 N N . GLU A 1 103 ? -4.873 11.560 0.300 1.00 95.94 103 GLU A N 1
ATOM 876 C CA . GLU A 1 103 ? -6.314 11.364 0.510 1.00 95.94 103 GLU A CA 1
ATOM 877 C C . GLU A 1 103 ? -6.657 11.181 1.999 1.00 95.94 103 GLU A C 1
ATOM 879 O O . GLU A 1 103 ? -7.581 11.809 2.518 1.00 95.94 103 GLU A O 1
ATOM 884 N N . TYR A 1 104 ? -5.867 10.388 2.725 1.00 95.31 104 TYR A N 1
ATOM 885 C CA . TYR A 1 104 ? -6.023 10.169 4.163 1.00 95.31 104 TYR A CA 1
ATOM 886 C C . TYR A 1 104 ? -5.939 11.480 4.953 1.00 95.31 104 TYR A C 1
ATOM 888 O O . TYR A 1 104 ? -6.773 11.753 5.821 1.00 95.31 104 TYR A O 1
ATOM 896 N N . ASN A 1 105 ? -4.949 12.317 4.642 1.00 94.94 105 ASN A N 1
ATOM 897 C CA . ASN A 1 105 ? -4.762 13.602 5.307 1.00 94.94 105 ASN A CA 1
ATOM 898 C C . ASN A 1 105 ? -5.908 14.576 5.020 1.00 94.94 105 ASN A C 1
ATOM 900 O O . ASN A 1 105 ? -6.280 15.350 5.906 1.00 94.94 105 ASN A O 1
ATOM 904 N N . ASP A 1 106 ? -6.484 14.537 3.821 1.00 96.00 106 ASP A N 1
ATOM 905 C CA . ASP A 1 106 ? -7.646 15.354 3.478 1.00 96.00 106 ASP A CA 1
ATOM 906 C C . ASP A 1 106 ? -8.902 14.877 4.218 1.00 96.00 106 ASP A C 1
ATOM 908 O O . ASP A 1 106 ? -9.571 15.688 4.863 1.00 96.00 106 ASP A O 1
ATOM 912 N N . LEU A 1 107 ? -9.135 13.563 4.297 1.00 95.19 107 LEU A N 1
ATOM 913 C CA . LEU A 1 107 ? -10.217 13.000 5.113 1.00 95.19 107 LEU A CA 1
ATOM 914 C C . LEU A 1 107 ? -10.079 13.354 6.603 1.00 95.19 107 LEU A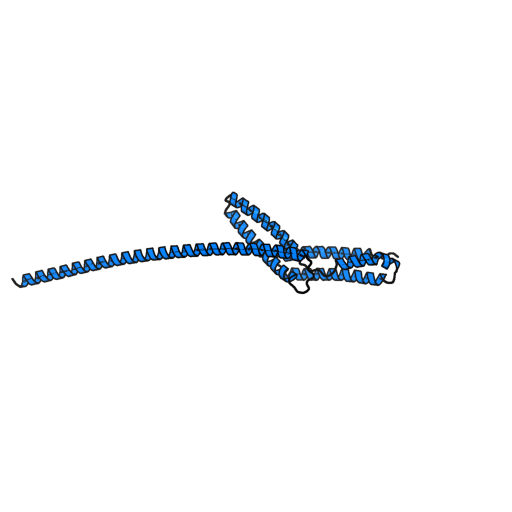 C 1
ATOM 916 O O . LEU A 1 107 ? -11.079 13.593 7.279 1.00 95.19 107 LEU A O 1
ATOM 920 N N . LEU A 1 108 ? -8.856 13.436 7.140 1.00 93.94 108 LEU A N 1
ATOM 921 C CA . LEU A 1 108 ? -8.633 13.893 8.516 1.00 93.94 108 LEU A CA 1
ATOM 922 C C . LEU A 1 108 ? -8.992 15.372 8.722 1.00 93.94 108 LEU A C 1
ATOM 924 O O . LEU A 1 108 ? -9.470 15.740 9.803 1.00 93.94 108 LEU A O 1
ATOM 928 N N . LYS A 1 109 ? -8.755 16.235 7.727 1.00 94.56 109 LYS A N 1
ATOM 929 C CA . LYS A 1 109 ? -9.173 17.647 7.782 1.00 94.56 109 LYS A CA 1
ATOM 930 C C . LYS A 1 109 ? -10.694 17.749 7.752 1.00 94.56 109 LYS A C 1
ATOM 932 O O . LYS A 1 109 ? -11.264 18.448 8.594 1.00 94.56 109 LYS A O 1
ATOM 937 N N . ASP A 1 110 ? -11.332 16.997 6.862 1.00 91.38 110 ASP A N 1
ATOM 938 C CA . ASP A 1 110 ? -12.786 16.917 6.753 1.00 91.38 110 ASP A CA 1
ATOM 939 C C . ASP A 1 110 ? -13.410 16.430 8.061 1.00 91.38 110 ASP A C 1
ATOM 941 O O . ASP A 1 110 ? -14.316 17.063 8.601 1.00 91.38 110 ASP A O 1
ATOM 945 N N . LEU A 1 111 ? -12.863 15.365 8.651 1.00 92.50 111 LEU A N 1
ATOM 946 C CA . LEU A 1 111 ? -13.325 14.832 9.929 1.00 92.50 111 LEU A CA 1
ATOM 947 C C . LEU A 1 111 ? -13.327 15.912 11.025 1.00 92.50 111 LEU A C 1
ATOM 949 O O . LEU A 1 111 ? -14.319 16.075 11.739 1.00 92.50 111 LEU A O 1
ATOM 953 N N . LYS A 1 112 ? -12.242 16.694 11.136 1.00 92.06 112 LYS A N 1
ATOM 954 C CA . LYS A 1 112 ? -12.150 17.818 12.088 1.00 92.06 112 LYS A CA 1
ATOM 955 C C . LYS A 1 112 ? -13.211 18.887 11.818 1.00 92.06 112 LYS A C 1
ATOM 957 O O . LYS A 1 112 ? -13.752 19.448 12.771 1.00 92.06 112 LYS A O 1
ATOM 962 N N . LEU A 1 113 ? -13.501 19.183 10.552 1.00 92.69 113 LEU A N 1
ATOM 963 C CA . LEU A 1 113 ? -14.536 20.140 10.166 1.00 92.69 113 LEU A CA 1
ATOM 964 C C . LEU A 1 113 ? -15.929 19.642 10.572 1.00 92.69 113 LEU A C 1
ATOM 966 O O . LEU A 1 113 ? -16.673 20.376 11.221 1.00 92.69 113 LEU A O 1
ATOM 970 N N . PHE A 1 114 ? -16.272 18.391 10.267 1.00 91.38 114 PHE A N 1
ATOM 971 C CA . PHE A 1 114 ? -17.595 17.849 10.581 1.00 91.38 114 PHE A CA 1
ATOM 972 C C . PHE A 1 114 ? -17.846 17.687 12.081 1.00 91.38 114 PHE A C 1
ATOM 974 O O . PHE A 1 114 ? -18.974 17.921 12.521 1.00 91.38 114 PHE A O 1
ATOM 981 N N . TYR A 1 115 ? -16.807 17.404 12.880 1.00 90.00 115 TYR A N 1
ATOM 982 C CA . TYR A 1 115 ? -16.891 17.490 14.344 1.00 90.00 115 TYR A CA 1
ATOM 983 C C . TYR A 1 115 ? -17.290 18.892 14.816 1.00 90.00 115 TYR A C 1
ATOM 985 O O . TYR A 1 115 ? -18.187 19.017 15.646 1.00 90.00 115 TYR A O 1
ATOM 993 N N . LYS A 1 116 ? -16.686 19.953 14.262 1.00 90.94 116 LYS A N 1
ATOM 994 C CA . LYS A 1 116 ? -17.038 21.343 14.613 1.00 90.94 116 LYS A CA 1
ATOM 995 C C . LYS A 1 116 ? -18.470 21.706 14.220 1.00 90.94 116 LYS A C 1
ATOM 997 O O . LYS A 1 116 ? -19.105 22.498 14.906 1.00 90.94 116 LYS A O 1
ATOM 1002 N N . LEU A 1 117 ? -18.972 21.126 13.132 1.00 91.56 117 LEU A N 1
ATOM 1003 C CA . LEU A 1 117 ? -20.326 21.359 12.623 1.00 91.56 117 LEU A CA 1
ATOM 1004 C C . LEU A 1 117 ? -21.386 20.435 13.253 1.00 91.56 117 LEU A C 1
ATOM 1006 O O . LEU A 1 117 ? -22.550 20.502 12.867 1.00 91.56 117 LEU A O 1
ATOM 1010 N N . ASN A 1 118 ? -20.998 19.564 14.193 1.00 87.56 118 ASN A N 1
ATOM 1011 C CA . ASN A 1 118 ? -21.866 18.580 14.848 1.00 87.56 118 ASN A CA 1
ATOM 1012 C C . ASN A 1 118 ? -22.651 17.674 13.868 1.00 87.56 118 ASN A C 1
ATOM 1014 O O . ASN A 1 118 ? -23.780 17.257 14.136 1.00 87.56 118 ASN A O 1
ATOM 1018 N N . ARG A 1 119 ? -22.065 17.359 12.704 1.00 87.75 119 ARG A N 1
ATOM 1019 C CA . ARG A 1 119 ? -22.697 16.511 11.676 1.00 87.75 119 ARG A CA 1
ATOM 1020 C C . ARG A 1 119 ? -22.341 15.043 11.898 1.00 87.75 119 ARG A C 1
ATOM 1022 O O . ARG A 1 119 ? -21.543 14.469 11.166 1.00 87.75 119 ARG A O 1
ATOM 1029 N N . LEU A 1 120 ? -22.944 14.429 12.918 1.00 87.31 120 LEU A N 1
ATOM 1030 C CA . LEU A 1 120 ? -22.607 13.067 13.370 1.00 87.31 120 LEU A CA 1
ATOM 1031 C C . LEU A 1 120 ? -22.653 12.001 12.258 1.00 87.31 120 LEU A C 1
ATOM 1033 O O . LEU A 1 120 ? -21.745 11.183 12.171 1.00 87.31 120 LEU A O 1
ATOM 1037 N N . LYS A 1 121 ? -23.639 12.056 11.351 1.00 88.25 121 LYS A N 1
ATOM 1038 C CA . LYS A 1 121 ? -23.725 11.111 10.219 1.00 88.25 121 LYS A CA 1
ATOM 1039 C C . LYS A 1 121 ? -22.546 11.230 9.244 1.00 88.25 121 LYS A C 1
ATOM 1041 O O . LYS A 1 121 ? -22.040 10.216 8.775 1.00 88.25 121 LYS A O 1
ATOM 1046 N N . ASP A 1 122 ? -22.100 12.454 8.963 1.00 89.06 122 ASP A N 1
ATOM 1047 C CA . ASP A 1 122 ? -20.970 12.704 8.058 1.00 89.06 122 ASP A CA 1
ATOM 1048 C C . ASP A 1 122 ? -19.649 12.245 8.697 1.00 89.06 122 ASP A C 1
ATOM 1050 O O . ASP A 1 122 ? -18.778 11.697 8.023 1.00 89.06 122 ASP A O 1
ATOM 1054 N N . ILE A 1 123 ? -19.523 12.416 10.017 1.00 91.69 123 ILE A N 1
ATOM 1055 C CA . ILE A 1 123 ? -18.368 11.957 10.801 1.00 91.69 123 ILE A CA 1
ATOM 1056 C C . ILE A 1 123 ? -18.212 10.440 10.696 1.00 91.69 123 ILE A C 1
ATOM 1058 O O . ILE A 1 123 ? -17.105 9.959 10.452 1.00 91.69 123 ILE A O 1
ATOM 1062 N N . ASP A 1 124 ? -19.298 9.688 10.874 1.00 91.88 124 ASP A N 1
ATOM 1063 C CA . ASP A 1 124 ? -19.250 8.226 10.821 1.00 91.88 124 ASP A CA 1
ATOM 1064 C C . ASP A 1 124 ? -18.903 7.726 9.413 1.00 91.88 124 ASP A C 1
ATOM 1066 O O . ASP A 1 124 ? -18.029 6.869 9.268 1.00 91.88 124 ASP A O 1
ATOM 1070 N N . ALA A 1 125 ? -19.475 8.343 8.373 1.00 92.62 125 ALA A N 1
ATOM 1071 C CA . ALA A 1 125 ? -19.133 8.032 6.985 1.00 92.62 125 ALA A CA 1
ATOM 1072 C C . ALA A 1 125 ? -17.644 8.284 6.677 1.00 92.62 125 ALA A C 1
ATOM 1074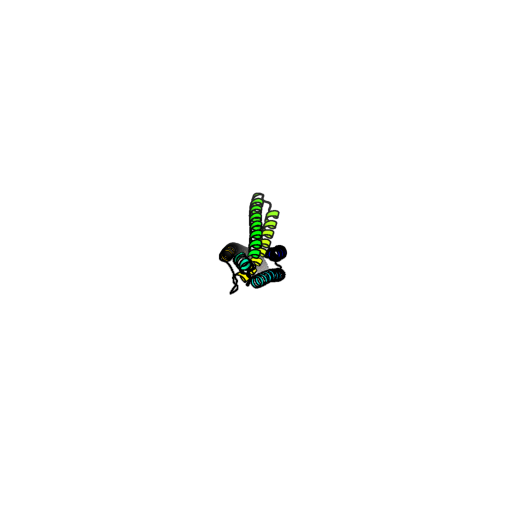 O O . ALA A 1 125 ? -17.001 7.499 5.979 1.00 92.62 125 ALA A O 1
ATOM 1075 N N . ILE A 1 126 ? -17.059 9.360 7.208 1.00 94.19 126 ILE A N 1
ATOM 1076 C CA . ILE A 1 126 ? -15.635 9.664 6.997 1.00 94.19 126 ILE A CA 1
ATOM 1077 C C . ILE A 1 126 ? -14.736 8.718 7.779 1.00 94.19 126 ILE A C 1
ATOM 1079 O O . ILE A 1 126 ? -13.722 8.277 7.244 1.00 94.19 126 ILE A O 1
ATOM 1083 N N . LYS A 1 127 ? -15.102 8.348 9.010 1.00 93.44 127 LYS A N 1
ATOM 1084 C CA . LYS A 1 127 ? -14.372 7.316 9.762 1.00 93.44 127 LYS A CA 1
ATOM 1085 C C . LYS A 1 127 ? -14.335 5.993 9.006 1.00 93.44 127 LYS A C 1
ATOM 1087 O O . LYS A 1 127 ? -13.292 5.344 8.978 1.00 93.44 127 LYS A O 1
ATOM 1092 N N . GLU A 1 128 ? -15.448 5.605 8.388 1.00 94.50 128 GLU A N 1
ATOM 1093 C CA . GLU A 1 128 ? -15.516 4.398 7.567 1.00 94.50 128 GLU A CA 1
ATOM 1094 C C . GLU A 1 128 ? -14.602 4.499 6.339 1.00 94.50 128 GLU A C 1
ATOM 1096 O O . GLU A 1 128 ? -13.800 3.596 6.100 1.00 94.50 128 GLU A O 1
ATOM 1101 N N . LYS A 1 129 ? -14.633 5.630 5.618 1.00 95.38 129 LYS A N 1
ATOM 1102 C CA . LYS A 1 129 ? -13.710 5.885 4.498 1.00 95.38 129 LYS A CA 1
ATOM 1103 C C . LYS A 1 129 ? -12.248 5.810 4.926 1.00 95.38 129 LYS A C 1
ATOM 1105 O O . LYS A 1 129 ? -11.471 5.117 4.278 1.00 95.38 129 LYS A O 1
ATOM 1110 N N . ILE A 1 130 ? -11.889 6.462 6.033 1.00 94.69 130 ILE A N 1
ATOM 1111 C CA . ILE A 1 130 ? -10.534 6.422 6.595 1.00 94.69 130 ILE A CA 1
ATOM 1112 C C . ILE A 1 130 ? -10.128 4.977 6.890 1.00 94.69 130 ILE A C 1
ATOM 1114 O O . ILE A 1 130 ? -9.045 4.560 6.498 1.00 94.69 130 ILE A O 1
ATOM 1118 N N . LYS A 1 131 ? -10.998 4.192 7.534 1.00 93.81 131 LYS A N 1
ATOM 1119 C CA . LYS A 1 131 ? -10.718 2.787 7.853 1.00 93.81 131 LYS A CA 1
ATOM 1120 C C . LYS A 1 131 ? -10.457 1.957 6.592 1.00 93.81 131 LYS A C 1
ATOM 1122 O O . LYS A 1 131 ? -9.481 1.210 6.558 1.00 93.81 131 LYS A O 1
ATOM 1127 N N . ASN A 1 132 ? -11.298 2.102 5.568 1.00 95.25 132 ASN A N 1
ATOM 1128 C CA . ASN A 1 132 ? -11.138 1.389 4.299 1.00 95.25 132 ASN A CA 1
ATOM 1129 C C . ASN A 1 132 ? -9.842 1.804 3.586 1.00 95.25 132 ASN A C 1
ATOM 1131 O O . ASN A 1 132 ? -9.109 0.952 3.084 1.00 95.25 132 ASN A O 1
ATOM 1135 N N . LEU A 1 133 ? -9.524 3.100 3.601 1.00 95.56 133 LEU A N 1
ATOM 1136 C CA . LEU A 1 133 ? -8.300 3.642 3.023 1.00 95.56 133 LEU A CA 1
ATOM 1137 C C . LEU A 1 133 ? -7.050 3.113 3.741 1.00 95.56 133 LEU A C 1
ATOM 1139 O O . LEU A 1 133 ? -6.122 2.650 3.085 1.00 95.56 133 LEU A O 1
ATOM 1143 N N . THR A 1 134 ? -7.040 3.105 5.078 1.00 94.88 134 THR A N 1
ATOM 1144 C CA . THR A 1 134 ? -5.922 2.560 5.861 1.00 94.88 134 THR A CA 1
ATOM 1145 C C . THR A 1 134 ? -5.732 1.063 5.617 1.00 94.88 134 THR A C 1
ATOM 1147 O O . THR A 1 134 ? -4.595 0.632 5.457 1.00 94.88 134 THR A O 1
ATOM 1150 N N . SER A 1 135 ? -6.817 0.285 5.518 1.00 95.44 135 SER A N 1
ATOM 1151 C CA . SER A 1 135 ? -6.745 -1.146 5.173 1.00 95.44 135 SER A CA 1
ATOM 1152 C C . SER A 1 135 ? -6.072 -1.363 3.816 1.00 95.44 135 SER A C 1
ATOM 1154 O O . SER A 1 135 ? -5.204 -2.216 3.667 1.00 95.44 135 SER A O 1
ATOM 1156 N N . ARG A 1 136 ? -6.427 -0.546 2.822 1.00 96.62 136 ARG A N 1
ATOM 1157 C CA . ARG A 1 136 ? -5.819 -0.600 1.490 1.00 96.62 136 ARG A CA 1
ATOM 1158 C C . ARG A 1 136 ? -4.343 -0.198 1.508 1.00 96.62 136 ARG A C 1
ATOM 1160 O O . ARG A 1 136 ? -3.527 -0.856 0.869 1.00 96.62 136 ARG A O 1
ATOM 1167 N N . MET A 1 137 ? -3.990 0.859 2.242 1.00 97.62 137 MET A N 1
ATOM 1168 C CA . MET A 1 137 ? -2.590 1.256 2.426 1.00 97.62 137 MET A CA 1
ATOM 1169 C C . MET A 1 137 ? -1.774 0.132 3.072 1.00 97.62 137 MET A C 1
ATOM 1171 O O . MET A 1 137 ? -0.639 -0.101 2.667 1.00 97.62 137 MET A O 1
ATOM 1175 N N . GLU A 1 138 ? -2.340 -0.567 4.056 1.00 97.12 138 GLU A N 1
ATOM 1176 C CA . GLU A 1 138 ? -1.682 -1.681 4.739 1.00 97.12 138 GLU A CA 1
ATOM 1177 C C . GLU A 1 138 ? -1.388 -2.841 3.785 1.00 97.12 138 GLU A C 1
ATOM 1179 O O . GLU A 1 138 ? -0.259 -3.322 3.747 1.00 97.12 138 GLU A O 1
ATOM 1184 N N . GLU A 1 139 ? -2.355 -3.260 2.967 1.00 97.62 139 GLU A N 1
ATOM 1185 C CA . GLU A 1 139 ? -2.136 -4.332 1.988 1.00 97.62 139 GLU A CA 1
ATOM 1186 C C . GLU A 1 139 ? -1.028 -3.984 0.982 1.00 97.62 139 GLU A C 1
ATOM 1188 O O . GLU A 1 139 ? -0.155 -4.808 0.696 1.00 97.62 139 GLU A O 1
ATOM 1193 N N . ILE A 1 140 ? -1.015 -2.741 0.490 1.00 97.75 140 ILE A N 1
ATOM 1194 C CA . ILE A 1 140 ? 0.037 -2.239 -0.406 1.00 97.75 140 ILE A CA 1
ATOM 1195 C C . ILE A 1 140 ? 1.393 -2.227 0.312 1.00 97.75 140 ILE A C 1
ATOM 1197 O O . ILE A 1 140 ? 2.398 -2.646 -0.264 1.00 97.75 140 ILE A O 1
ATOM 1201 N N . PHE A 1 141 ? 1.433 -1.781 1.568 1.00 97.50 141 PHE A N 1
ATOM 1202 C CA . PHE A 1 141 ? 2.653 -1.753 2.372 1.00 97.50 141 PHE A CA 1
ATOM 1203 C C . PHE A 1 141 ? 3.193 -3.160 2.663 1.00 97.50 141 PHE A C 1
ATOM 1205 O O . PHE A 1 141 ? 4.402 -3.377 2.595 1.00 97.50 141 PHE A O 1
ATOM 1212 N N . LEU A 1 142 ? 2.323 -4.140 2.916 1.00 95.56 142 LEU A N 1
ATOM 1213 C CA . LEU A 1 142 ? 2.723 -5.534 3.102 1.00 95.56 142 LEU A CA 1
ATOM 1214 C C . LEU A 1 142 ? 3.355 -6.114 1.834 1.00 95.56 142 LEU A C 1
ATOM 1216 O O . LEU A 1 142 ? 4.401 -6.757 1.919 1.00 95.56 142 LEU A O 1
ATOM 1220 N N . GLU A 1 143 ? 2.784 -5.867 0.657 1.00 95.25 143 GLU A N 1
ATOM 1221 C CA . GLU A 1 143 ? 3.410 -6.291 -0.602 1.00 95.25 143 GLU A CA 1
ATOM 1222 C C . GLU A 1 143 ? 4.733 -5.566 -0.867 1.00 95.25 143 GLU A C 1
ATOM 1224 O O . GLU A 1 143 ? 5.713 -6.206 -1.247 1.00 95.25 143 GLU A O 1
ATOM 1229 N N . LEU A 1 144 ? 4.808 -4.264 -0.584 1.00 95.50 144 LEU A N 1
ATOM 1230 C CA . LEU A 1 144 ? 6.057 -3.510 -0.659 1.00 95.50 144 LEU A CA 1
ATOM 1231 C C . LEU A 1 144 ? 7.126 -4.080 0.285 1.00 95.50 144 LEU A C 1
ATOM 1233 O O . LEU A 1 144 ? 8.276 -4.227 -0.120 1.00 95.50 144 LEU A O 1
ATOM 1237 N N . SER A 1 145 ? 6.761 -4.457 1.513 1.00 93.88 145 SER A N 1
ATOM 1238 C CA . SER A 1 145 ? 7.699 -5.057 2.469 1.00 93.88 145 SER A CA 1
ATOM 1239 C C . SER A 1 145 ? 8.311 -6.348 1.926 1.00 93.88 145 SER A C 1
ATOM 1241 O O . SER A 1 145 ? 9.506 -6.574 2.089 1.00 93.88 145 SER A O 1
ATOM 1243 N N . ARG A 1 146 ? 7.531 -7.153 1.191 1.00 91.38 146 ARG A N 1
ATOM 1244 C CA . ARG A 1 146 ? 8.040 -8.362 0.530 1.00 91.38 146 ARG A CA 1
ATOM 1245 C C . ARG A 1 146 ? 9.072 -8.009 -0.532 1.00 91.38 146 ARG A C 1
ATOM 1247 O O . ARG A 1 146 ? 10.046 -8.731 -0.652 1.00 91.38 146 ARG A O 1
ATOM 1254 N N . ILE A 1 147 ? 8.884 -6.914 -1.268 1.00 91.00 147 ILE A N 1
ATOM 1255 C CA . ILE A 1 147 ? 9.824 -6.448 -2.299 1.00 91.00 147 ILE A CA 1
ATOM 1256 C C . ILE A 1 147 ? 11.119 -5.913 -1.673 1.00 91.00 147 ILE A C 1
ATOM 1258 O O . ILE A 1 147 ? 12.200 -6.252 -2.145 1.00 91.00 147 ILE A O 1
ATOM 1262 N N . ILE A 1 148 ? 11.010 -5.093 -0.624 1.00 90.19 148 ILE A N 1
ATOM 1263 C CA . ILE A 1 148 ? 12.148 -4.414 0.016 1.00 90.19 148 ILE A CA 1
ATOM 1264 C C . ILE A 1 148 ? 12.993 -5.372 0.864 1.00 90.19 148 ILE A C 1
ATOM 1266 O O . ILE A 1 148 ? 14.211 -5.244 0.908 1.00 90.19 148 ILE A O 1
ATOM 1270 N N . LEU A 1 149 ? 12.357 -6.321 1.556 1.00 86.81 149 LEU A N 1
ATOM 1271 C CA . LEU A 1 149 ? 13.031 -7.236 2.485 1.00 86.81 149 LEU A CA 1
ATOM 1272 C C . LEU A 1 149 ? 13.541 -8.519 1.808 1.00 86.81 149 LEU A C 1
ATOM 1274 O O . LEU A 1 149 ? 14.099 -9.389 2.480 1.00 86.81 149 LEU A O 1
ATOM 1278 N N . LEU A 1 150 ? 13.341 -8.668 0.494 1.00 85.00 150 LEU A N 1
ATOM 1279 C CA . LEU A 1 150 ? 13.850 -9.807 -0.266 1.00 85.00 150 LEU A CA 1
ATOM 1280 C C . LEU A 1 150 ? 15.388 -9.753 -0.349 1.00 85.00 150 LEU A C 1
ATOM 1282 O O . LEU A 1 150 ? 15.953 -8.722 -0.713 1.00 85.00 150 LEU A O 1
ATOM 1286 N N . PRO A 1 151 ? 16.099 -10.865 -0.089 1.00 67.00 151 PRO A N 1
ATOM 1287 C CA . PRO A 1 151 ? 17.538 -10.926 -0.312 1.00 67.00 151 PRO A CA 1
ATOM 1288 C C . PRO A 1 151 ? 17.872 -10.614 -1.777 1.00 67.00 151 PRO A C 1
ATOM 1290 O O . PRO A 1 151 ? 17.229 -11.144 -2.682 1.00 67.00 151 PRO A O 1
ATOM 1293 N N . HIS A 1 152 ? 18.903 -9.796 -2.007 1.00 70.31 152 HIS A N 1
ATOM 1294 C CA . HIS A 1 152 ? 19.392 -9.402 -3.340 1.00 70.31 152 HIS A CA 1
ATOM 1295 C C . HIS A 1 152 ? 18.473 -8.478 -4.157 1.00 70.31 152 HIS A C 1
ATOM 1297 O O . HIS A 1 152 ? 18.677 -8.319 -5.361 1.00 70.31 152 HIS A O 1
ATOM 1303 N N . SER A 1 153 ? 17.485 -7.832 -3.538 1.00 75.88 153 SER A N 1
ATOM 1304 C CA . SER A 1 153 ? 16.754 -6.746 -4.190 1.00 75.88 153 SER A CA 1
ATOM 1305 C C . SER A 1 153 ? 17.670 -5.531 -4.407 1.00 75.88 153 SER A C 1
ATOM 1307 O O . SER A 1 153 ? 18.270 -5.036 -3.453 1.00 75.88 153 SER A O 1
ATOM 1309 N N . ASN A 1 154 ? 17.748 -5.021 -5.642 1.00 81.38 154 ASN A N 1
ATOM 1310 C CA . ASN A 1 154 ? 18.402 -3.742 -5.952 1.00 81.38 154 ASN A CA 1
ATOM 1311 C C . ASN A 1 154 ? 17.544 -2.585 -5.415 1.00 81.38 154 ASN A C 1
ATOM 1313 O O . ASN A 1 154 ? 16.732 -2.022 -6.153 1.00 81.38 154 ASN A O 1
ATOM 1317 N N . ILE A 1 155 ? 17.687 -2.291 -4.122 1.00 86.12 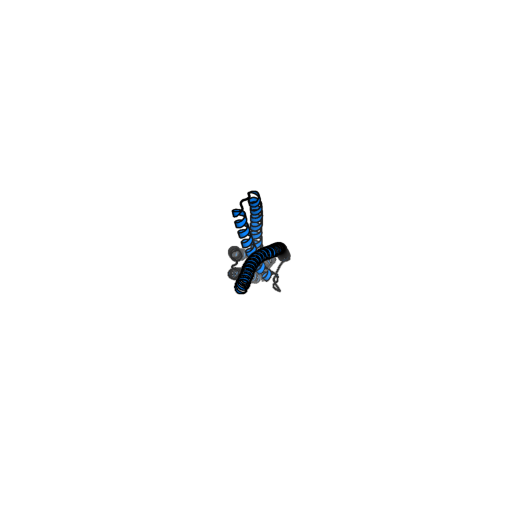155 ILE A N 1
ATOM 1318 C CA . ILE A 1 155 ? 16.988 -1.213 -3.417 1.00 86.12 155 ILE A CA 1
ATOM 1319 C C . ILE A 1 155 ? 17.977 -0.097 -3.106 1.00 86.12 155 ILE A C 1
ATOM 1321 O O . ILE A 1 155 ? 19.078 -0.363 -2.627 1.00 86.12 155 ILE A O 1
ATOM 1325 N N . ASP A 1 156 ? 17.580 1.142 -3.383 1.00 86.88 156 ASP A N 1
ATOM 1326 C CA . ASP A 1 156 ? 18.388 2.323 -3.081 1.00 86.88 156 ASP A CA 1
ATOM 1327 C C . ASP A 1 156 ? 18.091 2.913 -1.685 1.00 86.88 156 ASP A C 1
ATOM 1329 O O . ASP A 1 156 ? 17.072 2.623 -1.052 1.00 86.88 156 ASP A O 1
ATOM 1333 N N . ASP A 1 157 ? 18.989 3.772 -1.194 1.00 88.75 157 ASP A N 1
ATOM 1334 C CA . ASP A 1 157 ? 18.874 4.387 0.137 1.00 88.75 157 ASP A CA 1
ATOM 1335 C C . ASP A 1 157 ? 17.604 5.243 0.302 1.00 88.75 157 ASP A C 1
ATOM 1337 O O . ASP A 1 157 ? 17.053 5.342 1.404 1.00 88.75 157 ASP A O 1
ATOM 1341 N N . ASN A 1 158 ? 17.109 5.855 -0.781 1.00 90.88 158 ASN A N 1
ATOM 1342 C CA . ASN A 1 158 ? 15.886 6.656 -0.735 1.00 90.88 158 ASN A CA 1
ATOM 1343 C C . ASN A 1 158 ? 14.660 5.756 -0.560 1.00 90.88 158 ASN A C 1
ATOM 1345 O O . ASN A 1 158 ? 13.797 6.060 0.260 1.00 90.88 158 ASN A O 1
ATOM 1349 N N . GLN A 1 159 ? 14.616 4.618 -1.252 1.00 91.44 159 GLN A N 1
ATOM 1350 C CA . GLN A 1 159 ? 13.568 3.613 -1.091 1.00 91.44 159 GLN A CA 1
ATOM 1351 C C . GLN A 1 159 ? 13.539 3.054 0.338 1.00 91.44 159 GLN A C 1
ATOM 1353 O O . GLN A 1 159 ? 12.463 2.907 0.916 1.00 91.44 159 GLN A O 1
ATOM 1358 N N . ILE A 1 160 ? 14.700 2.801 0.952 1.00 92.38 160 ILE A N 1
ATOM 1359 C CA . ILE A 1 160 ? 14.774 2.374 2.362 1.00 92.38 160 ILE A CA 1
ATOM 1360 C C . ILE A 1 160 ? 14.220 3.463 3.288 1.00 92.38 160 ILE A C 1
ATOM 1362 O O . ILE A 1 160 ? 13.450 3.179 4.209 1.00 92.38 160 ILE A O 1
ATOM 1366 N N . LYS A 1 161 ? 14.581 4.725 3.046 1.00 92.94 161 LYS A N 1
ATOM 1367 C CA . LYS A 1 161 ? 14.096 5.860 3.837 1.00 92.94 161 LYS A CA 1
ATOM 1368 C C . LYS A 1 161 ? 12.577 6.030 3.735 1.00 92.94 161 LYS A C 1
ATOM 1370 O O . LYS A 1 161 ? 11.915 6.232 4.759 1.00 92.94 161 LYS A O 1
ATOM 1375 N N . ASP A 1 162 ? 12.023 5.919 2.533 1.00 94.12 162 ASP A N 1
ATOM 1376 C CA . ASP A 1 162 ? 10.580 5.991 2.308 1.00 94.12 162 ASP A CA 1
ATOM 1377 C C . ASP A 1 162 ? 9.865 4.809 2.979 1.00 94.12 162 ASP A C 1
ATOM 1379 O O . ASP A 1 162 ? 8.872 5.002 3.683 1.00 94.12 162 ASP A O 1
ATOM 1383 N N . PHE A 1 163 ? 10.412 3.594 2.866 1.00 95.81 163 PHE A N 1
ATOM 1384 C CA . PHE A 1 163 ? 9.885 2.405 3.541 1.00 95.81 163 PHE A CA 1
ATOM 1385 C C . PHE A 1 163 ? 9.843 2.566 5.067 1.00 95.81 163 PHE A C 1
ATOM 1387 O O . PHE A 1 163 ? 8.819 2.294 5.700 1.00 95.81 163 PHE A O 1
ATOM 1394 N N . ASN A 1 164 ? 10.927 3.065 5.664 1.00 95.31 164 ASN A N 1
ATOM 1395 C CA . ASN A 1 164 ? 11.000 3.318 7.103 1.00 95.31 164 ASN A CA 1
ATOM 1396 C C . ASN A 1 164 ? 9.983 4.375 7.550 1.00 95.31 164 ASN A C 1
ATOM 1398 O O . ASN A 1 164 ? 9.391 4.244 8.619 1.00 95.31 164 ASN A O 1
ATOM 1402 N N . SER A 1 165 ? 9.723 5.384 6.719 1.00 95.62 165 SER A N 1
ATOM 1403 C CA . SER A 1 165 ? 8.719 6.413 7.010 1.00 95.62 165 SER A CA 1
ATOM 1404 C C . SER A 1 165 ? 7.306 5.820 7.088 1.00 95.62 165 SER A C 1
ATOM 1406 O O . SER A 1 165 ? 6.567 6.112 8.028 1.00 95.62 165 SER A O 1
ATOM 1408 N N . TYR A 1 166 ? 6.942 4.923 6.163 1.00 96.56 166 TYR A N 1
ATOM 1409 C CA . TYR A 1 166 ? 5.666 4.198 6.240 1.00 96.56 166 TYR A CA 1
ATOM 1410 C C . TYR A 1 166 ? 5.621 3.193 7.394 1.00 96.56 166 TYR A C 1
ATOM 1412 O O . TYR A 1 166 ? 4.578 3.038 8.028 1.00 96.56 166 TYR A O 1
ATOM 1420 N N . THR A 1 167 ? 6.748 2.555 7.713 1.00 96.56 167 THR A N 1
ATOM 1421 C CA . THR A 1 167 ? 6.856 1.668 8.881 1.00 96.56 167 THR A CA 1
ATOM 1422 C C . THR A 1 167 ? 6.527 2.423 10.171 1.00 96.56 167 THR A C 1
ATOM 1424 O O . THR A 1 167 ? 5.696 1.962 10.952 1.00 96.56 167 THR A O 1
ATOM 1427 N N . LEU A 1 168 ? 7.110 3.613 10.364 1.00 96.50 168 LEU A N 1
ATOM 1428 C CA . LEU A 1 168 ? 6.820 4.479 11.511 1.00 96.50 168 LEU A CA 1
ATOM 1429 C C . LEU A 1 168 ? 5.347 4.902 11.542 1.00 96.50 168 LEU A C 1
ATOM 1431 O O . LEU A 1 168 ? 4.704 4.795 12.584 1.00 96.50 168 LEU A O 1
ATOM 1435 N N . PHE A 1 169 ? 4.787 5.299 10.396 1.00 94.62 169 PHE A N 1
ATOM 1436 C CA . PHE A 1 169 ? 3.368 5.643 10.287 1.00 94.62 169 PHE A CA 1
ATOM 1437 C C . PHE A 1 169 ? 2.455 4.503 10.772 1.00 94.62 169 PHE A C 1
ATOM 1439 O O . PHE A 1 169 ? 1.574 4.725 11.607 1.00 94.62 169 PHE A O 1
ATOM 1446 N N . PHE A 1 170 ? 2.667 3.270 10.296 1.00 95.88 170 PHE A N 1
ATOM 1447 C CA . PHE A 1 170 ? 1.857 2.127 10.727 1.00 95.88 170 PHE A CA 1
ATOM 1448 C C . PHE A 1 170 ? 2.105 1.756 12.190 1.00 95.88 170 PHE A C 1
ATOM 1450 O O . PHE A 1 170 ? 1.157 1.415 12.899 1.00 95.88 170 PHE A O 1
ATOM 1457 N N . GLN A 1 171 ? 3.342 1.870 12.676 1.00 95.81 171 GLN A N 1
ATOM 1458 C CA . GLN A 1 171 ? 3.662 1.653 14.085 1.00 95.81 171 GLN A CA 1
ATOM 1459 C C . GLN A 1 171 ? 2.887 2.621 14.994 1.00 95.81 171 GLN A C 1
ATOM 1461 O O . GLN A 1 171 ? 2.266 2.190 15.969 1.00 95.81 171 GLN A O 1
ATOM 1466 N N . GLU A 1 172 ? 2.872 3.914 14.671 1.00 93.81 172 GLU A N 1
ATOM 1467 C CA . GLU A 1 172 ? 2.124 4.932 15.417 1.00 93.81 172 GLU A CA 1
ATOM 1468 C C . GLU A 1 172 ? 0.609 4.702 15.346 1.00 93.81 172 GLU A C 1
ATOM 1470 O O . GLU A 1 172 ? -0.088 4.785 16.368 1.00 93.81 172 GLU A O 1
ATOM 1475 N N . TYR A 1 173 ? 0.099 4.358 14.158 1.00 92.38 173 TYR A N 1
ATOM 1476 C CA . TYR A 1 173 ? -1.309 4.023 13.945 1.00 92.38 173 TYR A CA 1
ATOM 1477 C C . TYR A 1 173 ? -1.750 2.860 14.843 1.00 92.38 173 TYR A C 1
ATOM 1479 O O . TYR A 1 173 ? -2.742 2.968 15.574 1.00 92.38 173 TYR A O 1
ATOM 1487 N N . TYR A 1 174 ? -0.990 1.763 14.844 1.00 93.75 174 TYR A N 1
ATOM 1488 C CA . TYR A 1 174 ? -1.313 0.577 15.631 1.00 93.75 174 TYR A CA 1
ATOM 1489 C C . TYR A 1 174 ? -1.136 0.783 17.130 1.00 93.75 174 TYR A C 1
ATOM 1491 O O . TYR A 1 174 ? -1.981 0.331 17.903 1.00 93.75 174 TYR A O 1
ATOM 1499 N N . THR A 1 175 ? -0.115 1.534 17.542 1.00 95.06 175 THR A N 1
ATOM 1500 C CA . THR A 1 175 ? 0.079 1.914 18.948 1.00 95.06 175 THR A CA 1
ATOM 1501 C C . THR A 1 175 ? -1.119 2.713 19.463 1.00 95.06 175 THR A C 1
ATOM 1503 O O . THR A 1 175 ? -1.684 2.401 20.511 1.00 95.06 175 THR A O 1
ATOM 1506 N N . SER A 1 176 ? -1.582 3.699 18.690 1.00 90.62 176 SER A N 1
ATOM 1507 C CA . SER A 1 176 ? -2.749 4.517 19.047 1.00 90.62 176 SER A CA 1
ATOM 1508 C C . SER A 1 176 ? -4.037 3.693 19.119 1.00 90.62 176 SER A C 1
ATOM 1510 O O . SER A 1 176 ? -4.858 3.873 20.021 1.00 90.62 176 SER A O 1
ATOM 1512 N N . LYS A 1 177 ? -4.220 2.762 18.176 1.00 90.31 177 LYS A N 1
ATOM 1513 C CA . LYS A 1 177 ? -5.372 1.854 18.149 1.00 90.31 177 LYS A CA 1
ATOM 1514 C C . LYS A 1 177 ? -5.386 0.925 19.363 1.00 90.31 177 LYS A C 1
ATOM 1516 O O . LYS A 1 177 ? -6.442 0.749 19.965 1.00 90.31 177 LYS A O 1
ATOM 1521 N N . LEU A 1 178 ? -4.230 0.383 19.742 1.00 93.75 178 LEU A N 1
ATOM 1522 C CA . LEU A 1 178 ? -4.077 -0.483 20.909 1.00 93.75 178 LEU A CA 1
ATOM 1523 C C . LEU A 1 178 ? -4.445 0.264 22.198 1.00 93.75 178 LEU A C 1
ATOM 1525 O O . LEU A 1 178 ? -5.295 -0.212 22.945 1.00 93.75 178 LEU A O 1
ATOM 1529 N N . LEU A 1 179 ? -3.930 1.483 22.392 1.00 93.94 179 LEU A N 1
ATOM 1530 C CA . LEU A 1 179 ? -4.277 2.327 23.545 1.00 93.94 179 LEU A CA 1
ATOM 1531 C C . LEU A 1 179 ? -5.784 2.624 23.642 1.00 93.94 179 LEU A C 1
ATOM 1533 O O . LEU A 1 179 ? -6.348 2.681 24.735 1.00 93.94 179 LEU A O 1
ATOM 1537 N N . ASN A 1 180 ? -6.457 2.834 22.507 1.00 90.25 180 ASN A N 1
ATOM 1538 C CA . ASN A 1 180 ? -7.904 3.059 22.491 1.00 90.25 180 ASN A CA 1
ATOM 1539 C C . ASN A 1 180 ? -8.686 1.789 22.849 1.00 90.25 180 ASN A C 1
ATOM 1541 O O . ASN A 1 180 ? -9.630 1.864 23.636 1.00 90.25 180 ASN A O 1
ATOM 1545 N N . LEU A 1 181 ? -8.269 0.633 22.325 1.00 92.19 181 LEU A N 1
ATOM 1546 C CA . LEU A 1 181 ? -8.871 -0.659 22.658 1.00 92.19 181 LEU A CA 1
ATOM 1547 C C . LEU A 1 181 ? -8.698 -1.001 24.144 1.00 92.19 181 LEU A C 1
ATOM 1549 O O . LEU A 1 181 ? -9.638 -1.487 24.768 1.00 92.19 181 LEU A O 1
ATOM 1553 N N . GLU A 1 182 ? -7.544 -0.697 24.740 1.00 93.88 182 GLU A N 1
ATOM 1554 C CA . GLU A 1 182 ? -7.309 -0.881 26.178 1.00 93.88 182 GLU A CA 1
ATOM 1555 C C . GLU A 1 182 ? -8.257 -0.029 27.034 1.00 93.88 182 GLU A C 1
ATOM 1557 O O . GLU A 1 182 ? -8.835 -0.521 28.008 1.00 93.88 182 GLU A O 1
ATOM 1562 N N . LYS A 1 183 ? -8.478 1.236 26.652 1.00 92.88 183 LYS A N 1
ATOM 1563 C CA . LYS A 1 183 ? -9.436 2.123 27.334 1.00 92.88 183 LYS A CA 1
ATOM 1564 C C . LYS A 1 183 ? -10.871 1.615 27.218 1.00 92.88 183 LYS A C 1
ATOM 1566 O O . LYS A 1 183 ? -11.604 1.624 28.209 1.00 92.88 183 LYS A O 1
ATOM 1571 N N . GLU A 1 184 ? -11.272 1.173 26.029 1.00 92.56 184 GLU A N 1
ATOM 1572 C CA . GLU A 1 184 ? -12.608 0.626 25.790 1.00 92.56 184 GLU A CA 1
ATOM 1573 C C . GLU A 1 184 ? -12.832 -0.657 26.600 1.00 92.56 184 GLU A C 1
ATOM 1575 O O . GLU A 1 184 ? -13.842 -0.786 27.296 1.00 92.56 184 GLU A O 1
ATOM 1580 N N . LEU A 1 185 ? -11.848 -1.561 26.604 1.00 93.88 185 LEU A N 1
ATOM 1581 C CA . LEU A 1 185 ? -11.871 -2.778 27.410 1.00 93.88 185 LEU A CA 1
ATOM 1582 C C . LEU A 1 185 ? -12.019 -2.456 28.902 1.00 93.88 185 LEU A C 1
ATOM 1584 O O . LEU A 1 185 ? -12.850 -3.058 29.587 1.00 93.88 185 LEU A O 1
ATOM 1588 N N . HIS A 1 186 ? -11.255 -1.486 29.408 1.00 93.25 186 HIS A N 1
ATOM 1589 C CA . HIS A 1 186 ? -11.338 -1.061 30.803 1.00 93.25 186 HIS A CA 1
ATOM 1590 C C . HIS A 1 186 ?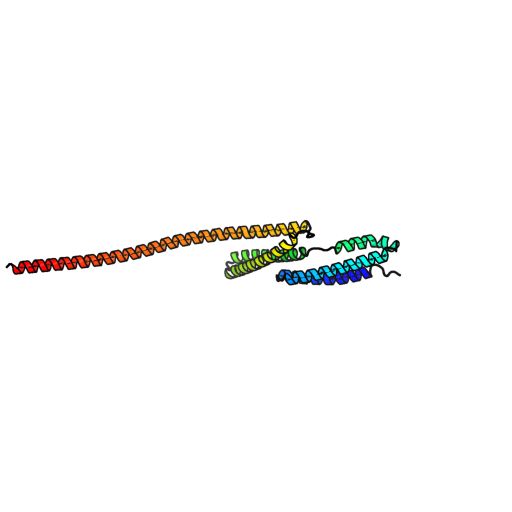 -12.723 -0.497 31.158 1.00 93.25 186 HIS A C 1
ATOM 1592 O O . HIS A 1 186 ? -13.311 -0.877 32.173 1.00 93.25 186 HIS A O 1
ATOM 1598 N N . SER A 1 187 ? -13.284 0.358 30.299 1.00 93.75 187 SER A N 1
ATOM 1599 C CA . SER A 1 187 ? -14.640 0.892 30.466 1.00 93.75 187 SER A CA 1
ATOM 1600 C C . SER A 1 187 ? -15.685 -0.229 30.517 1.00 93.75 187 SER A C 1
ATOM 1602 O O . SER A 1 187 ? -16.491 -0.277 31.450 1.00 93.75 187 SER A O 1
ATOM 1604 N N . LYS A 1 188 ? -15.609 -1.203 29.601 1.00 92.88 188 LYS A N 1
ATOM 1605 C CA . LYS A 1 188 ? -16.512 -2.364 29.574 1.00 92.88 188 LYS A CA 1
ATOM 1606 C C . LYS A 1 188 ? -16.392 -3.237 30.822 1.00 92.88 188 LYS A C 1
ATOM 1608 O O . LYS A 1 188 ? -17.400 -3.724 31.332 1.00 92.88 188 LYS A O 1
ATOM 1613 N N . GLN A 1 189 ? -15.187 -3.403 31.368 1.00 94.12 189 GLN A N 1
ATOM 1614 C CA . GLN A 1 189 ? -14.989 -4.109 32.637 1.00 94.12 189 GLN A CA 1
ATOM 1615 C C . GLN A 1 189 ? -15.656 -3.387 33.818 1.00 94.12 189 GLN A C 1
ATOM 1617 O O . GLN A 1 189 ? -16.223 -4.047 34.693 1.00 94.12 189 GLN A O 1
ATOM 1622 N N . ILE A 1 190 ? -15.606 -2.051 33.862 1.00 93.69 190 ILE A N 1
ATOM 1623 C CA . ILE A 1 190 ? -16.286 -1.253 34.895 1.00 93.69 190 ILE A CA 1
ATOM 1624 C C . ILE A 1 190 ? -17.808 -1.384 34.761 1.00 93.69 190 ILE A C 1
ATOM 1626 O O . ILE A 1 190 ? -18.479 -1.655 35.759 1.00 93.69 190 ILE A O 1
ATOM 1630 N N . GLU A 1 191 ? -18.345 -1.252 33.546 1.00 92.75 191 GLU A N 1
ATOM 1631 C CA . GLU A 1 191 ? -19.776 -1.440 33.260 1.00 92.75 191 GLU A CA 1
ATOM 1632 C C . GLU A 1 191 ? -20.260 -2.835 33.679 1.00 92.75 191 GLU A C 1
ATOM 1634 O O . GLU A 1 191 ? -21.312 -2.986 34.299 1.00 92.75 191 GLU A O 1
ATOM 1639 N N . LEU A 1 192 ? -19.469 -3.874 33.411 1.00 93.75 192 LEU A N 1
ATOM 1640 C CA . LEU A 1 192 ? -19.818 -5.238 33.798 1.00 93.75 192 LEU A CA 1
ATOM 1641 C C . LEU A 1 192 ? -19.815 -5.424 35.325 1.00 93.75 192 LEU A C 1
ATOM 1643 O O . LEU A 1 192 ? -20.695 -6.092 35.874 1.00 93.75 192 LEU A O 1
ATOM 1647 N N . LYS A 1 193 ? -18.863 -4.803 36.036 1.00 93.25 193 LYS A N 1
ATOM 1648 C CA . LYS A 1 193 ? -18.841 -4.798 37.508 1.00 93.25 193 LYS A CA 1
ATOM 1649 C C . LYS A 1 193 ? -20.066 -4.088 38.083 1.00 93.25 193 LYS A C 1
ATOM 1651 O O . LYS A 1 193 ? -20.701 -4.634 38.986 1.00 93.25 193 LYS A O 1
ATOM 1656 N N . SER A 1 194 ? -20.422 -2.911 37.566 1.00 91.44 194 SER A N 1
ATOM 1657 C CA . SER A 1 194 ? -21.591 -2.161 38.044 1.00 91.44 194 SER A CA 1
ATOM 1658 C C . SER A 1 194 ? -22.893 -2.915 37.764 1.00 91.44 194 SER A C 1
ATOM 1660 O O . SER A 1 194 ? -23.745 -3.025 38.648 1.00 91.44 194 SER A O 1
ATOM 1662 N N . PHE A 1 195 ? -23.008 -3.544 36.592 1.00 91.12 195 PHE A N 1
ATOM 1663 C CA . PHE A 1 195 ? -24.138 -4.399 36.247 1.00 91.12 195 PHE A CA 1
ATOM 1664 C C . PHE A 1 195 ? -24.255 -5.619 37.173 1.00 91.12 195 PHE A C 1
ATOM 1666 O O . PHE A 1 195 ? -25.350 -5.935 37.641 1.00 91.12 195 PHE A O 1
ATOM 1673 N N . LYS A 1 196 ? -23.134 -6.266 37.522 1.00 91.88 196 LYS A N 1
ATOM 1674 C CA . LYS A 1 196 ? -23.115 -7.376 38.491 1.00 91.88 196 LYS A CA 1
ATOM 1675 C C . LYS A 1 196 ? -23.601 -6.935 39.877 1.00 91.88 196 LYS A C 1
ATOM 1677 O O . LYS A 1 196 ? -24.392 -7.642 40.499 1.00 91.88 196 LYS A O 1
ATOM 1682 N N . VAL A 1 197 ? -23.174 -5.761 40.350 1.00 91.81 197 VAL A N 1
ATOM 1683 C CA . VAL A 1 197 ? -23.657 -5.182 41.619 1.00 91.81 197 VAL A CA 1
ATOM 1684 C C . VAL A 1 197 ? -25.162 -4.913 41.555 1.00 91.81 197 VAL A C 1
ATOM 1686 O O . VAL A 1 197 ? -25.894 -5.283 42.474 1.00 91.81 197 VAL A O 1
ATOM 1689 N N . PHE A 1 198 ? -25.642 -4.328 40.457 1.00 92.00 198 PHE A N 1
ATOM 1690 C CA . PHE A 1 198 ? -27.064 -4.067 40.244 1.00 92.00 198 PHE A CA 1
ATOM 1691 C C . PHE A 1 198 ? -27.909 -5.351 40.234 1.00 92.00 198 PHE A C 1
ATOM 1693 O O . PHE A 1 198 ? -28.959 -5.402 40.880 1.00 92.00 198 PHE A O 1
ATOM 1700 N N . LEU A 1 199 ? -27.447 -6.402 39.550 1.00 90.62 199 LEU A N 1
ATOM 1701 C CA . LEU A 1 199 ? -28.101 -7.712 39.544 1.00 90.62 199 LEU A CA 1
ATOM 1702 C C . LEU A 1 199 ? -28.184 -8.308 40.950 1.00 90.62 199 LEU A C 1
ATOM 1704 O O . LEU A 1 199 ? -29.266 -8.712 41.374 1.00 90.62 199 LEU A O 1
ATOM 1708 N N . ASN A 1 200 ? -27.076 -8.298 41.697 1.00 91.38 200 ASN A N 1
ATOM 1709 C CA . ASN A 1 200 ? -27.045 -8.788 43.075 1.00 91.38 200 ASN A CA 1
ATOM 1710 C C . ASN A 1 200 ? -28.021 -8.019 43.974 1.00 91.38 200 ASN A C 1
ATOM 1712 O O . ASN A 1 200 ? -28.744 -8.626 44.762 1.00 91.38 200 ASN A O 1
ATOM 1716 N N . PHE A 1 201 ? -28.093 -6.693 43.828 1.00 91.44 201 PHE A N 1
ATOM 1717 C CA . PHE A 1 201 ? -29.056 -5.870 44.556 1.00 91.44 201 PHE A CA 1
ATOM 1718 C C . PHE A 1 201 ? -30.507 -6.243 44.217 1.00 91.44 201 PHE A C 1
ATOM 1720 O O . PHE A 1 201 ? -31.335 -6.397 45.120 1.00 91.44 201 PHE A O 1
ATOM 1727 N N . LYS A 1 202 ? -30.829 -6.427 42.928 1.00 89.12 202 LYS A N 1
ATOM 1728 C CA . LYS A 1 202 ? -32.166 -6.865 42.499 1.00 89.12 202 LYS A CA 1
ATOM 1729 C C . LYS A 1 202 ? -32.527 -8.243 43.056 1.00 89.12 202 LYS A C 1
ATOM 1731 O O . LYS A 1 202 ? -33.630 -8.395 43.579 1.00 89.12 202 LYS A O 1
ATOM 1736 N N . LEU A 1 203 ? -31.607 -9.205 42.988 1.00 90.69 203 LEU A N 1
ATOM 1737 C CA . LEU A 1 203 ? -31.796 -10.554 43.529 1.00 90.69 203 LEU A CA 1
ATOM 1738 C C . LEU A 1 203 ? -32.027 -10.521 45.042 1.00 90.69 203 LEU A C 1
ATOM 1740 O O . LEU A 1 203 ? -33.029 -11.048 45.518 1.00 90.69 203 LEU A O 1
ATOM 1744 N N . ALA A 1 204 ? -31.176 -9.817 45.794 1.00 88.56 204 ALA A N 1
ATOM 1745 C CA . ALA A 1 204 ? -31.320 -9.680 47.242 1.00 88.56 204 ALA A CA 1
ATOM 1746 C C . ALA A 1 204 ? -32.659 -9.035 47.635 1.00 88.56 204 ALA A C 1
ATOM 1748 O O . ALA A 1 204 ? -33.306 -9.463 48.590 1.00 88.56 204 ALA A O 1
ATOM 1749 N N . LYS A 1 205 ? -33.116 -8.025 46.880 1.00 91.62 205 LYS A N 1
ATOM 1750 C CA . LYS A 1 205 ? -34.427 -7.398 47.094 1.00 91.62 205 LYS A CA 1
ATOM 1751 C C . LYS A 1 205 ? -35.582 -8.373 46.842 1.00 91.62 205 LYS A C 1
ATOM 1753 O O . LYS A 1 205 ? -36.566 -8.310 47.577 1.00 91.62 205 LYS A O 1
ATOM 1758 N N . SER A 1 206 ? -35.470 -9.246 45.837 1.00 90.06 206 SER A N 1
ATOM 1759 C CA . SER A 1 206 ? -36.468 -10.288 45.553 1.00 90.06 206 SER A CA 1
ATOM 1760 C C . SER A 1 206 ? -36.532 -11.315 46.680 1.00 90.06 206 SER A C 1
ATOM 1762 O O . SER A 1 206 ? -37.590 -11.489 47.277 1.00 90.06 206 SER A O 1
ATOM 1764 N N . ILE A 1 207 ? -35.381 -11.875 47.067 1.00 88.31 207 ILE A N 1
ATOM 1765 C CA . ILE A 1 207 ? -35.267 -12.844 48.170 1.00 88.31 207 ILE A CA 1
ATOM 1766 C C . ILE A 1 207 ? -35.844 -12.255 49.462 1.00 88.31 207 ILE A C 1
ATOM 1768 O O . ILE A 1 207 ? -36.607 -12.900 50.171 1.00 88.31 207 ILE A O 1
ATOM 1772 N N . ARG A 1 208 ? -35.540 -10.988 49.766 1.00 90.62 208 ARG A N 1
ATOM 1773 C CA . ARG A 1 208 ? -36.055 -10.326 50.971 1.00 90.62 208 ARG A CA 1
ATOM 1774 C C . ARG A 1 208 ? -37.574 -10.154 50.957 1.00 90.62 208 ARG A C 1
ATOM 1776 O O . ARG A 1 208 ? -38.182 -10.162 52.024 1.00 90.62 208 ARG A O 1
ATOM 1783 N N . LYS A 1 209 ? -38.182 -9.951 49.783 1.00 90.50 209 LYS A N 1
ATOM 1784 C CA . LYS A 1 209 ? -39.643 -9.919 49.651 1.00 90.50 209 LYS A CA 1
ATOM 1785 C C . LYS A 1 209 ? -40.234 -11.302 49.901 1.00 90.50 209 LYS A C 1
ATOM 1787 O O . LYS A 1 209 ? -41.136 -11.394 50.719 1.00 90.50 209 LYS A O 1
ATOM 1792 N N . GLU A 1 210 ? -39.687 -12.341 49.275 1.00 89.25 210 GLU A N 1
ATOM 1793 C CA . GLU A 1 210 ? -40.138 -13.726 49.473 1.00 89.25 210 GLU A CA 1
ATOM 1794 C C . GLU A 1 210 ? -40.028 -14.163 50.937 1.00 89.25 210 GLU A C 1
ATOM 1796 O O . GLU A 1 210 ? -40.993 -14.681 51.488 1.00 89.25 210 GLU A O 1
ATOM 1801 N N . ILE A 1 211 ? -38.907 -13.870 51.611 1.00 89.50 211 ILE A N 1
ATOM 1802 C CA . ILE A 1 211 ? -38.740 -14.162 53.044 1.00 89.50 211 ILE A CA 1
ATOM 1803 C C . ILE A 1 211 ? -39.831 -13.482 53.876 1.00 89.50 211 ILE A C 1
ATOM 1805 O O . ILE A 1 211 ? -40.399 -14.119 54.758 1.00 89.50 211 ILE A O 1
ATOM 1809 N N . LYS A 1 212 ? -40.147 -12.208 53.601 1.00 90.94 212 LYS A N 1
ATOM 1810 C CA . LYS A 1 212 ? -41.230 -11.507 54.307 1.00 90.94 212 LYS A CA 1
ATOM 1811 C C . LYS A 1 212 ? -42.581 -12.180 54.081 1.00 90.94 212 LYS A C 1
ATOM 1813 O O . LYS A 1 212 ? -43.332 -12.319 55.037 1.00 90.94 212 LYS A O 1
ATOM 1818 N N . THR A 1 213 ? -42.871 -12.604 52.852 1.00 90.12 213 THR A N 1
ATOM 1819 C CA . THR A 1 213 ? -44.112 -13.316 52.524 1.00 90.12 213 THR A CA 1
ATOM 1820 C C . THR A 1 213 ? -44.210 -14.637 53.291 1.00 90.12 213 THR A C 1
ATOM 1822 O O . THR A 1 213 ? -45.207 -14.881 53.966 1.00 90.12 213 THR A O 1
ATOM 1825 N N . ILE A 1 214 ? -43.139 -15.436 53.294 1.00 87.69 214 ILE A N 1
ATOM 1826 C CA . ILE A 1 214 ? -43.077 -16.702 54.041 1.00 87.69 214 ILE A CA 1
ATOM 1827 C C . ILE A 1 214 ? -43.240 -16.461 55.549 1.00 87.69 214 ILE A C 1
ATOM 1829 O O . ILE A 1 214 ? -43.953 -17.202 56.219 1.00 87.69 214 ILE A O 1
ATOM 1833 N N . GLN A 1 215 ? -42.613 -15.416 56.100 1.00 89.00 215 GLN A N 1
ATOM 1834 C CA . GLN A 1 215 ? -42.765 -15.053 57.514 1.00 89.00 215 GLN A CA 1
ATOM 1835 C C . GLN A 1 215 ? -44.219 -14.718 57.860 1.00 89.00 215 GLN A C 1
ATOM 1837 O O . GLN A 1 215 ? -44.742 -15.249 58.836 1.00 89.00 215 GLN A O 1
ATOM 1842 N N . THR A 1 216 ? -44.894 -13.909 57.037 1.00 88.75 216 THR A N 1
ATOM 1843 C CA . THR A 1 216 ? -46.310 -13.580 57.255 1.00 88.75 216 THR A CA 1
ATOM 1844 C C . THR A 1 216 ? -47.223 -14.802 57.150 1.00 88.75 216 THR A C 1
ATOM 1846 O O . THR A 1 216 ? -48.163 -14.936 57.932 1.00 88.75 216 THR A O 1
ATOM 1849 N N . GLU A 1 217 ? -46.937 -15.728 56.232 1.00 86.94 217 GLU A N 1
ATOM 1850 C CA . GLU A 1 217 ? -47.681 -16.987 56.112 1.00 86.94 217 GLU A CA 1
ATOM 1851 C C . GLU A 1 217 ? -47.472 -17.885 57.341 1.00 86.94 217 GLU A C 1
ATOM 1853 O O . GLU A 1 217 ? -48.432 -18.435 57.882 1.00 86.94 217 GLU A O 1
ATOM 1858 N N . LEU A 1 218 ? -46.235 -17.993 57.838 1.00 84.06 218 LEU A N 1
ATOM 1859 C CA . LEU A 1 218 ? -45.915 -18.759 59.045 1.00 84.06 218 LEU A CA 1
ATOM 1860 C C . LEU A 1 218 ? -46.589 -18.187 60.297 1.00 84.06 218 LEU A C 1
ATOM 1862 O O . LEU A 1 218 ? -47.130 -18.954 61.095 1.00 84.06 218 LEU A O 1
ATOM 1866 N N . GLU A 1 219 ? -46.588 -16.864 60.468 1.00 84.62 219 GLU A N 1
ATOM 1867 C CA . GLU A 1 219 ? -47.285 -16.188 61.570 1.00 84.62 219 GLU A CA 1
ATOM 1868 C C . GLU A 1 219 ? -48.795 -16.450 61.523 1.00 84.62 219 GLU A C 1
ATOM 1870 O O . GLU A 1 219 ? -49.392 -16.798 62.546 1.00 84.62 219 GLU A O 1
ATOM 1875 N N . ALA A 1 220 ? -49.406 -16.379 60.335 1.00 80.88 220 ALA A N 1
ATOM 1876 C CA . ALA A 1 220 ? -50.818 -16.698 60.145 1.00 80.88 220 ALA A CA 1
ATOM 1877 C C . ALA A 1 220 ? -51.133 -18.159 60.516 1.00 80.88 220 ALA A C 1
ATOM 1879 O O . ALA A 1 220 ? -52.107 -18.427 61.227 1.00 80.88 220 ALA A O 1
ATOM 1880 N N . ILE A 1 221 ? -50.286 -19.113 60.116 1.00 80.94 221 ILE A N 1
ATOM 1881 C CA . ILE A 1 221 ? -50.426 -20.527 60.500 1.00 80.94 221 ILE A CA 1
ATOM 1882 C C . ILE A 1 221 ? -50.317 -20.689 62.023 1.00 80.94 221 ILE A C 1
ATOM 1884 O O . ILE A 1 221 ? -51.134 -21.386 62.629 1.00 80.94 221 ILE A O 1
ATOM 1888 N N . HIS A 1 222 ? -49.341 -20.037 62.660 1.00 74.06 222 HIS A N 1
ATOM 1889 C CA . HIS A 1 222 ? -49.135 -20.121 64.107 1.00 74.06 222 HIS A CA 1
ATOM 1890 C C . HIS A 1 222 ? -50.318 -19.552 64.898 1.00 74.06 222 HIS A C 1
ATOM 1892 O O . HIS A 1 222 ? -50.757 -20.169 65.872 1.00 74.06 222 HIS A O 1
ATOM 1898 N N . TYR A 1 223 ? -50.868 -18.420 64.454 1.00 70.56 223 TYR A N 1
ATOM 1899 C CA . TYR A 1 223 ? -52.064 -17.810 65.034 1.00 70.56 223 TYR A CA 1
ATOM 1900 C C . TYR A 1 223 ? -53.278 -18.742 64.921 1.00 70.56 223 TYR A C 1
ATOM 1902 O O . TYR A 1 223 ? -53.968 -19.006 65.906 1.00 70.56 223 TYR A O 1
ATOM 1910 N N . THR A 1 224 ? -53.478 -19.340 63.744 1.00 70.69 224 THR A N 1
ATOM 1911 C CA . THR A 1 224 ? -54.566 -20.299 63.496 1.00 70.69 224 THR A CA 1
ATOM 1912 C C . THR A 1 224 ? -54.437 -21.539 64.390 1.00 70.69 224 THR A C 1
ATOM 1914 O O . THR A 1 224 ? -55.416 -22.005 64.971 1.00 70.69 224 THR A O 1
ATOM 1917 N N . LYS A 1 225 ? -53.213 -22.048 64.569 1.00 70.31 225 LYS A N 1
ATOM 1918 C CA . LYS A 1 225 ? -52.919 -23.216 65.412 1.00 70.31 225 LYS A CA 1
ATOM 1919 C C . LYS A 1 225 ? -53.096 -22.930 66.909 1.00 70.31 225 LYS A C 1
ATOM 1921 O O . LYS A 1 225 ? -53.555 -23.804 67.641 1.00 70.31 225 LYS A O 1
ATOM 1926 N N . ASN A 1 226 ? -52.764 -21.721 67.363 1.00 69.25 226 ASN A N 1
ATOM 1927 C CA . ASN A 1 226 ? -53.012 -21.290 68.742 1.00 69.25 226 ASN A CA 1
ATOM 1928 C C . ASN A 1 226 ? -54.507 -21.107 69.022 1.00 69.25 226 ASN A C 1
ATOM 1930 O O . ASN A 1 226 ? -54.973 -21.545 70.070 1.00 69.25 226 ASN A O 1
ATOM 1934 N N . ASN A 1 227 ? -55.268 -20.558 68.073 1.00 60.91 227 ASN A N 1
ATOM 1935 C CA . ASN A 1 227 ? -56.724 -20.470 68.199 1.00 60.91 227 ASN A CA 1
ATOM 1936 C C . ASN A 1 227 ? -57.381 -21.854 68.261 1.00 60.91 227 ASN A C 1
ATOM 1938 O O . ASN A 1 227 ? -58.276 -22.059 69.072 1.00 60.91 227 ASN A O 1
ATOM 1942 N N . LEU A 1 228 ? -56.907 -22.825 67.472 1.00 63.75 228 LEU A N 1
ATOM 1943 C CA . LEU A 1 228 ? -57.383 -24.211 67.556 1.00 63.75 228 LEU A CA 1
ATOM 1944 C C . LEU A 1 228 ? -57.111 -24.835 68.933 1.00 63.75 228 LEU A C 1
ATOM 1946 O O . LEU A 1 228 ? -58.020 -25.403 69.527 1.00 63.75 228 LEU A O 1
ATOM 1950 N N . LYS A 1 229 ? -55.903 -24.656 69.488 1.00 65.94 229 LYS A N 1
ATOM 1951 C CA . LYS A 1 229 ? -55.584 -25.112 70.853 1.00 65.94 229 LYS A CA 1
ATOM 1952 C C . LYS A 1 229 ? -56.463 -24.458 71.921 1.00 65.94 229 LYS A C 1
ATOM 1954 O O . LYS A 1 229 ? -56.856 -25.131 72.866 1.00 65.94 229 LYS A O 1
ATOM 1959 N N . PHE A 1 230 ? -56.761 -23.169 71.773 1.00 60.62 230 PHE A N 1
ATOM 1960 C CA . PHE A 1 230 ? -57.622 -22.435 72.699 1.00 60.62 230 PHE A CA 1
ATOM 1961 C C . PHE A 1 230 ? -59.075 -22.935 72.637 1.00 60.62 230 PHE A C 1
ATOM 1963 O O . PHE A 1 230 ? -59.704 -23.147 73.669 1.00 60.62 230 PHE A O 1
ATOM 1970 N N . ILE A 1 231 ? -59.587 -23.207 71.432 1.00 59.88 231 ILE A N 1
ATOM 1971 C CA . ILE A 1 231 ? -60.911 -23.814 71.225 1.00 59.88 231 ILE A CA 1
ATOM 1972 C C . ILE A 1 231 ? -60.974 -25.222 71.831 1.00 59.88 231 ILE A C 1
ATOM 1974 O O . ILE A 1 231 ? -61.971 -25.568 72.465 1.00 59.88 231 ILE A O 1
ATOM 1978 N N . ASP A 1 232 ? -59.921 -26.026 71.673 1.00 59.94 232 ASP A N 1
ATOM 1979 C CA . ASP A 1 232 ? -59.847 -27.355 72.286 1.00 59.94 232 ASP A CA 1
ATOM 1980 C C . ASP A 1 232 ? -59.797 -27.273 73.821 1.00 59.94 232 ASP A C 1
ATOM 1982 O O . ASP A 1 232 ? -60.471 -28.055 74.487 1.00 59.94 232 ASP A O 1
ATOM 1986 N N . GLN A 1 233 ? -59.086 -26.297 74.398 1.00 61.94 233 GLN A N 1
ATOM 1987 C CA . GLN A 1 233 ? -59.089 -26.038 75.845 1.00 61.94 233 GLN A CA 1
ATOM 1988 C C . GLN A 1 233 ? -60.487 -25.689 76.373 1.00 61.94 233 GLN A C 1
ATOM 1990 O O . GLN A 1 233 ? -60.936 -26.290 77.346 1.00 61.94 233 GLN A O 1
ATOM 1995 N N . ILE A 1 234 ? -61.206 -24.790 75.693 1.00 60.31 234 ILE A N 1
ATOM 1996 C CA . ILE A 1 234 ? -62.577 -24.405 76.068 1.00 60.31 234 ILE A CA 1
ATOM 1997 C C . ILE A 1 234 ? -63.532 -25.606 75.992 1.00 60.31 234 ILE A C 1
ATOM 1999 O O . ILE A 1 234 ? -64.392 -25.774 76.856 1.00 60.31 234 ILE A O 1
ATOM 2003 N N . LYS A 1 235 ? -63.388 -26.469 74.976 1.00 59.06 235 LYS A N 1
ATOM 2004 C CA . LYS A 1 235 ? -64.195 -27.694 74.865 1.00 59.06 235 LYS A CA 1
ATOM 2005 C C . LYS A 1 235 ? -63.950 -28.663 76.020 1.00 59.06 235 LYS A C 1
ATOM 2007 O O . LYS A 1 235 ? -64.902 -29.284 76.478 1.00 59.06 235 LYS A O 1
ATOM 2012 N N . TRP A 1 236 ? -62.709 -28.796 76.485 1.00 55.50 236 TRP A N 1
ATOM 2013 C CA . TRP A 1 236 ? -62.377 -29.658 77.623 1.00 55.50 236 TRP A CA 1
ATOM 2014 C C . TRP A 1 236 ? -62.912 -29.120 78.954 1.00 55.50 236 TRP A C 1
ATOM 2016 O O . TRP A 1 236 ? -63.367 -29.911 79.775 1.00 55.50 236 TRP A O 1
ATOM 2026 N N . GLU A 1 237 ? -62.929 -27.801 79.155 1.00 56.16 237 GLU A N 1
ATOM 2027 C CA . GLU A 1 237 ? -63.508 -27.189 80.361 1.00 56.16 237 GLU A CA 1
ATOM 2028 C C . GLU A 1 237 ? -65.033 -27.378 80.445 1.00 56.16 237 GLU A C 1
ATOM 2030 O O . GLU A 1 237 ? -65.556 -27.623 81.528 1.00 56.16 237 GLU A O 1
ATOM 2035 N N . TYR A 1 238 ? -65.741 -27.373 79.310 1.00 51.88 238 TYR A N 1
ATOM 2036 C CA . TYR A 1 238 ? -67.193 -27.615 79.253 1.00 51.88 238 TYR A CA 1
ATOM 2037 C C . TYR A 1 238 ? -67.618 -29.080 79.445 1.00 51.88 238 TYR A C 1
ATOM 2039 O O . TYR A 1 238 ? -68.797 -29.346 79.650 1.00 51.88 238 TYR A O 1
ATOM 2047 N N . ILE A 1 239 ? -66.691 -30.037 79.349 1.00 52.84 239 ILE A N 1
ATOM 2048 C CA . ILE A 1 239 ? -66.974 -31.472 79.541 1.00 52.84 239 ILE A CA 1
ATOM 2049 C C . ILE A 1 239 ? -66.836 -31.886 81.024 1.00 52.84 239 ILE A C 1
ATOM 2051 O O . ILE A 1 239 ? -67.259 -32.979 81.395 1.00 52.84 239 ILE A O 1
ATOM 2055 N N . ILE A 1 240 ? -66.260 -31.035 81.886 1.00 49.81 240 ILE A N 1
ATOM 2056 C CA . ILE A 1 240 ? -65.965 -31.357 83.298 1.00 49.81 240 ILE A CA 1
ATOM 2057 C C . ILE A 1 240 ? -66.999 -30.744 84.275 1.00 49.81 240 ILE A C 1
ATOM 2059 O O . ILE A 1 240 ? -67.016 -31.108 85.450 1.00 49.81 240 ILE A O 1
ATOM 2063 N N . THR A 1 241 ? -67.893 -29.871 83.798 1.00 43.81 241 THR A N 1
ATOM 2064 C CA . THR A 1 241 ? -69.102 -29.401 84.514 1.00 43.81 241 THR A CA 1
ATOM 2065 C C . THR A 1 241 ? -70.312 -30.263 84.206 1.00 43.81 241 THR A C 1
ATOM 2067 O O . THR A 1 241 ? -71.022 -30.634 85.165 1.00 43.81 241 THR A O 1
#

Foldseek 3Di:
DPPADVVLVVLLVVLVVVLVVLLVVLLVCLLVLVVVVNVVSLVVSLVSLVVNLVSLVVRCVVCVPPPVRCVVCVVVSVVSNVVSPDAFSLVSLLVSLVVLVVVLVVLVVVLVVCVVVVVVVVNVVSVVVNVVSVVSSVSSLVVSCCQVVDPPHPDDPVSVVSNVVVVVVVVVVVVVVVVVVVVVVVVVVVVVVVVVVVVVVVVVVVVVVVVVVVVVVVVVVVVVVVVVVVVVVVVVVVVVD

Secondary structure (DSSP, 8-state):
----SHHHHHHHHHHHHHHHHHHHHHHHHHHTT-HHHHHHHHHHHHHHHHHHHHHHHHHHHHHTT-HHHHHHHHHHHHHHHHHTS---SHHHHHHHHHHHHHHHHHHHHHHHHHHHTT-HHHHHHHHHHHHHHHHHHHHHHHHHHHHHSSTT----HHHHHHHHHHHHHHHHHHHHHHHHHHHHHHHHHHHHHHHHHHHHHHHHHHHHHHHHHHHHHHHHHHHHHHHHHHHHHHHHHTT--

Radius of gyration: 41.58 Å; chains: 1; bounding box: 106×53×130 Å